Protein AF-A0A0C4EX42-F1 (afdb_monomer_lite)

Radius of gyration: 38.78 Å; chains: 1; bounding box: 89×98×121 Å

pLDDT: mean 72.27, std 17.08, range [27.12, 96.12]

Sequence (354 aa):
MIPIVPISSSKLSRQQRLAQEEATKLDSTIFEYDQVYDLMKLADSKAKSEKDQKGAERKVRAEDKLVQRERELEGQEFANKDEFVTPAYLQQQKELREAEEAEKLKAEKAPNKQAMTTFYQNILEEDSKRHEAAVKAVAAAAATTKKASSSISLGLSAALSDAKNSTENPGQSSQPQYDPEPEAVPSEAKLAVEIGKKLGRKVDIDDEGRIVDHRQLLTGGLNLGPPKLVGPQQPKKIGFALPIAERKAQEERERLENEASGKTKEEDDEEEGLTQAEKLKLSRERQSNLLQQQLIELENKKRKLEEESRTENMKKVAKRNDDSKIEMLKQQALKRRQERQAALKESEAQAPSS

Secondary structure (DSSP, 8-state):
--------SS---HHHHHHHHHHHHH-TTTTHHHHHHHHHHHHHHHHHHHHHHHHHHHHHHHHHHHHHHHHHHHHHHHTTS-----HHHHHHHHHHHHHHHHHHHHHHTS-TT-HHHHHHHHHHHHHHHHHHHHHHHHHHHHHHHHHH-TT-----SSSSS-----------PPPPPPPPPS--PPPHHHHHHHHHHHHTS--EE-TTSPEE-HHHHHHS----PPP----PPPPP---S---HHHHHHHHHHHHHHHHHTT--THHHHHTTSS-HHHHHHHHHHHHHHHHHHHHHHHHHHHHHHHHHHHHHHHHHHHTTS-HHHHHHHHHHHHHHHHHHHHHHHHHHHTS---

Structure (mmCIF, N/CA/C/O backbone):
data_AF-A0A0C4EX42-F1
#
_entry.id   AF-A0A0C4EX42-F1
#
loop_
_atom_site.group_PDB
_atom_site.id
_atom_site.type_symbol
_atom_site.label_atom_id
_atom_site.label_alt_id
_atom_site.label_comp_id
_atom_site.label_asym_id
_atom_site.label_entity_id
_atom_site.label_seq_id
_atom_site.pdbx_PDB_ins_code
_atom_site.Cartn_x
_atom_site.Cartn_y
_atom_site.Cartn_z
_atom_site.occupancy
_atom_site.B_iso_or_equiv
_atom_site.auth_seq_id
_atom_site.auth_comp_id
_atom_site.auth_asym_id
_atom_site.auth_atom_id
_atom_site.pdbx_PDB_model_num
ATOM 1 N N . MET A 1 1 ? -10.436 23.256 26.594 1.00 36.72 1 MET A N 1
ATOM 2 C CA . MET A 1 1 ? -11.366 22.117 26.447 1.00 36.72 1 MET A CA 1
ATOM 3 C C . MET A 1 1 ? -12.226 22.398 25.232 1.00 36.72 1 MET A C 1
ATOM 5 O O . MET A 1 1 ? -12.963 23.373 25.259 1.00 36.72 1 MET A O 1
ATOM 9 N N . ILE A 1 2 ? -12.051 21.644 24.148 1.00 35.50 2 ILE A N 1
ATOM 10 C CA . ILE A 1 2 ? -12.887 21.787 22.950 1.00 35.50 2 ILE A CA 1
ATOM 11 C C . ILE A 1 2 ? -14.106 20.884 23.176 1.00 35.50 2 ILE A C 1
ATOM 13 O O . ILE A 1 2 ? -13.905 19.695 23.431 1.00 35.50 2 ILE A O 1
ATOM 17 N N . PRO A 1 3 ? -15.340 21.413 23.158 1.00 41.00 3 PRO A N 1
ATOM 18 C CA . PRO A 1 3 ? -16.525 20.580 23.277 1.00 41.00 3 PRO A CA 1
ATOM 19 C C . PRO A 1 3 ? -16.593 19.649 22.063 1.00 41.00 3 PRO A C 1
ATOM 21 O O . PRO A 1 3 ? -16.548 20.103 20.921 1.00 41.00 3 PRO A O 1
ATOM 24 N N . ILE A 1 4 ? -16.674 18.341 22.313 1.00 42.81 4 ILE A N 1
ATOM 25 C CA . ILE A 1 4 ? -16.989 17.347 21.285 1.00 42.81 4 ILE A CA 1
ATOM 26 C C . ILE A 1 4 ? -18.450 17.590 20.919 1.00 42.81 4 ILE A C 1
ATOM 28 O O . ILE A 1 4 ? -19.364 17.187 21.633 1.00 42.81 4 ILE A O 1
ATOM 32 N N . VAL A 1 5 ? -18.662 18.353 19.852 1.00 39.19 5 VAL A N 1
ATOM 33 C CA . VAL A 1 5 ? -19.988 18.558 19.280 1.00 39.19 5 VAL A CA 1
ATOM 34 C C . VAL A 1 5 ? -20.398 17.226 18.648 1.00 39.19 5 VAL A C 1
ATOM 36 O O . VAL A 1 5 ? -19.656 16.736 17.793 1.00 39.19 5 VAL A O 1
ATOM 39 N N . PRO A 1 6 ? -21.529 16.617 19.048 1.00 46.06 6 PRO A N 1
ATOM 40 C CA . PRO A 1 6 ? -22.032 15.435 18.369 1.00 46.06 6 PRO A CA 1
ATOM 41 C C . PRO A 1 6 ? -22.368 15.832 16.932 1.00 46.06 6 PRO A C 1
ATOM 43 O O . PRO A 1 6 ? -23.260 16.645 16.679 1.00 46.06 6 PRO A O 1
ATOM 46 N N . ILE A 1 7 ? -21.603 15.298 15.984 1.00 55.16 7 ILE A N 1
ATOM 47 C CA . ILE A 1 7 ? -21.906 15.425 14.565 1.00 55.16 7 ILE A CA 1
ATOM 48 C C . ILE A 1 7 ? -23.018 14.415 14.297 1.00 55.16 7 ILE A C 1
ATOM 50 O O . ILE A 1 7 ? -22.753 13.255 14.019 1.00 55.16 7 ILE A O 1
ATOM 54 N N . SER A 1 8 ? -24.267 14.860 14.417 1.00 47.16 8 SER A N 1
ATOM 55 C CA . SER A 1 8 ? -25.413 14.149 13.861 1.00 47.16 8 SER A CA 1
ATOM 56 C C . SER A 1 8 ? -26.188 15.095 12.956 1.00 47.16 8 SER A C 1
ATOM 58 O O . SER A 1 8 ? -26.790 16.089 13.374 1.00 47.16 8 SER A O 1
ATOM 60 N N . SER A 1 9 ? -26.098 14.780 11.670 1.00 58.69 9 SER A N 1
ATOM 61 C CA . SER A 1 9 ? -27.037 15.171 10.637 1.00 58.69 9 SER A CA 1
ATOM 62 C C . SER A 1 9 ? -28.442 14.672 10.990 1.00 58.69 9 SER A C 1
ATOM 64 O O . SER A 1 9 ? -28.628 13.505 11.317 1.00 58.69 9 SER A O 1
ATOM 66 N N . SER A 1 10 ? -29.425 15.555 10.813 1.00 51.06 10 SER A N 1
ATOM 67 C CA . SER A 1 10 ? -30.848 15.437 11.167 1.00 51.06 10 SER A CA 1
ATOM 68 C C . SER A 1 10 ? -31.181 15.862 12.604 1.00 51.06 10 SER A C 1
ATOM 70 O O . SER A 1 10 ? -30.764 15.299 13.611 1.00 51.06 10 SER A O 1
ATOM 72 N N . LYS A 1 11 ? -31.961 16.941 12.703 1.00 66.50 11 LYS A N 1
ATOM 73 C CA . LYS A 1 11 ? -32.525 17.415 13.965 1.00 66.50 11 LYS A CA 1
ATOM 74 C C . LYS A 1 11 ? -33.590 16.400 14.393 1.00 66.50 11 LYS A C 1
ATOM 76 O O . LYS A 1 11 ? -34.714 16.490 13.909 1.00 66.50 11 LYS A O 1
ATOM 81 N N . LEU A 1 12 ? -33.232 15.451 15.261 1.00 74.62 12 LEU A N 1
ATOM 82 C CA . LEU A 1 12 ? -34.180 14.543 15.921 1.00 74.62 12 LEU A CA 1
ATOM 83 C C . LEU A 1 12 ? -35.417 15.323 16.392 1.00 74.62 12 LEU A C 1
ATOM 85 O O . LEU A 1 12 ? -35.296 16.380 17.026 1.00 74.62 12 LEU A O 1
ATOM 89 N N . SER A 1 13 ? -36.603 14.802 16.073 1.00 89.31 13 SER A N 1
ATOM 90 C CA . SER A 1 13 ? -37.875 15.377 16.512 1.00 89.31 13 SER A CA 1
ATOM 91 C C . SER A 1 13 ? -37.927 15.443 18.041 1.00 89.31 13 SER A C 1
ATOM 93 O O . SER A 1 13 ? -37.330 14.620 18.737 1.00 89.31 13 SER A O 1
ATOM 95 N N . ARG A 1 14 ? -38.683 16.400 18.595 1.00 87.56 14 ARG A N 1
ATOM 96 C CA . ARG A 1 14 ? -38.851 16.550 20.052 1.00 87.56 14 ARG A CA 1
ATOM 97 C C . ARG A 1 14 ? -39.325 15.250 20.713 1.00 87.56 14 ARG A C 1
ATOM 99 O O . ARG A 1 14 ? -38.875 14.940 21.808 1.00 87.56 14 ARG A O 1
ATOM 106 N N . GLN A 1 15 ? -40.176 14.483 20.030 1.00 90.50 15 GLN A N 1
ATOM 107 C CA . GLN A 1 15 ? -40.636 13.171 20.499 1.00 90.50 15 GLN A CA 1
ATOM 108 C C . GLN A 1 15 ? -39.510 12.128 20.529 1.00 90.50 15 GLN A C 1
ATOM 110 O O . GLN A 1 15 ? -39.411 11.368 21.482 1.00 90.50 15 GLN A O 1
ATOM 115 N N . GLN A 1 16 ? -38.624 12.125 19.530 1.00 88.75 16 GLN A N 1
ATOM 116 C CA . GLN A 1 16 ? -37.501 11.185 19.467 1.00 88.75 16 GLN A CA 1
ATOM 117 C C . GLN A 1 16 ? -36.460 11.463 20.556 1.00 88.75 16 GLN A C 1
ATOM 119 O O . GLN A 1 16 ? -35.929 10.524 21.135 1.00 88.75 16 GLN A O 1
ATOM 124 N N . ARG A 1 17 ? -36.214 12.738 20.891 1.00 86.38 17 ARG A N 1
ATOM 125 C CA . ARG A 1 17 ? -35.341 13.101 22.022 1.00 86.38 17 ARG A CA 1
ATOM 126 C C . ARG A 1 17 ? -35.896 12.626 23.360 1.00 86.38 17 ARG A C 1
ATOM 128 O O . ARG A 1 17 ? -35.152 12.062 24.147 1.00 86.38 17 ARG A O 1
ATOM 135 N N . LEU A 1 18 ? -37.198 12.808 23.592 1.00 91.12 18 LEU A N 1
ATOM 136 C CA . LEU A 1 18 ? -37.848 12.315 24.811 1.00 91.12 18 LEU A CA 1
ATOM 137 C C . LEU A 1 18 ? -37.757 10.789 24.911 1.00 91.12 18 LEU A C 1
ATOM 139 O O . LEU A 1 18 ? -37.367 10.279 25.953 1.00 91.12 18 LEU A O 1
ATOM 143 N N . ALA A 1 19 ? -38.016 10.072 23.814 1.00 89.62 19 ALA A N 1
ATOM 144 C CA . ALA A 1 19 ? -37.878 8.618 23.774 1.00 89.62 19 ALA A CA 1
ATOM 145 C C . ALA A 1 19 ? -36.429 8.152 24.024 1.00 89.62 19 ALA A C 1
ATOM 147 O O . ALA A 1 19 ? -36.215 7.177 24.736 1.00 89.62 19 ALA A O 1
ATOM 148 N N . GLN A 1 20 ? -35.423 8.859 23.496 1.00 86.44 20 GLN A N 1
ATOM 149 C CA . GLN A 1 20 ? -34.008 8.584 23.788 1.00 86.44 20 GLN A CA 1
ATOM 150 C C . GLN A 1 20 ? -33.654 8.854 25.258 1.00 86.44 20 GLN A C 1
ATOM 152 O O . GLN A 1 20 ? -32.927 8.077 25.874 1.00 86.44 20 GLN A O 1
ATOM 157 N N . GLU A 1 21 ? -34.176 9.927 25.853 1.00 87.94 21 GLU A N 1
ATOM 158 C CA . GLU A 1 21 ? -33.978 10.228 27.276 1.00 87.94 21 GLU A CA 1
ATOM 159 C C . GLU A 1 21 ? -34.669 9.203 28.185 1.00 87.94 21 GLU A C 1
ATOM 161 O O . GLU A 1 21 ? -34.134 8.840 29.227 1.00 87.94 21 GLU A O 1
ATOM 166 N N . GLU A 1 22 ? -35.849 8.714 27.811 1.00 92.25 22 GLU A N 1
ATOM 167 C CA . GLU A 1 22 ? -36.530 7.627 28.519 1.00 92.25 22 GLU A CA 1
ATOM 168 C C . GLU A 1 22 ? -35.751 6.314 28.395 1.00 92.25 22 GLU A C 1
ATOM 170 O O . GLU A 1 22 ? -35.503 5.655 29.402 1.00 92.25 22 GLU A O 1
ATOM 175 N N . ALA A 1 23 ? -35.273 5.985 27.194 1.00 87.44 23 ALA A N 1
ATOM 176 C CA . ALA A 1 23 ? -34.444 4.812 26.941 1.00 87.44 23 ALA A CA 1
ATOM 177 C C . ALA A 1 23 ? -33.120 4.841 27.725 1.00 87.44 23 ALA A C 1
ATOM 179 O O . ALA A 1 23 ? -32.767 3.847 28.349 1.00 87.44 23 ALA A O 1
ATOM 180 N N . THR A 1 24 ? -32.427 5.985 27.772 1.00 85.62 24 THR A N 1
ATOM 181 C CA . THR A 1 24 ? -31.185 6.137 28.560 1.00 85.62 24 THR A CA 1
ATOM 182 C C . THR A 1 24 ? -31.411 6.086 30.069 1.00 85.62 24 THR A C 1
ATOM 184 O O . THR A 1 24 ? -30.523 5.658 30.803 1.00 85.62 24 THR A O 1
ATOM 187 N N . LYS A 1 25 ? -32.586 6.514 30.556 1.00 89.44 25 LYS A N 1
ATOM 188 C CA . LYS A 1 25 ? -32.974 6.364 31.970 1.00 89.44 25 LYS A CA 1
ATOM 189 C C . LYS A 1 25 ? -33.259 4.911 32.337 1.00 89.44 25 LYS A C 1
ATOM 191 O O . LYS A 1 25 ? -32.992 4.528 33.471 1.00 89.44 25 LYS A O 1
ATOM 196 N N . LEU A 1 26 ? -33.834 4.141 31.412 1.00 92.00 26 LEU A N 1
ATOM 197 C CA . LEU A 1 26 ? -34.085 2.712 31.602 1.00 92.00 26 LEU A CA 1
ATOM 198 C C . LEU A 1 26 ? -32.781 1.910 31.554 1.00 92.00 26 LEU A C 1
ATOM 200 O O . LEU A 1 26 ? -32.567 1.057 32.410 1.00 92.00 26 LEU A O 1
ATOM 204 N N . ASP A 1 27 ? -31.909 2.208 30.590 1.00 89.75 27 ASP A N 1
ATOM 205 C CA . ASP A 1 27 ? -30.605 1.569 30.437 1.00 89.75 27 ASP A CA 1
ATOM 206 C C . ASP A 1 27 ? -29.575 2.551 29.858 1.00 89.75 27 ASP A C 1
ATOM 208 O O . ASP A 1 27 ? -29.686 3.023 28.724 1.00 89.75 27 ASP A O 1
ATOM 212 N N . SER A 1 28 ? -28.525 2.836 30.632 1.00 88.00 28 SER A N 1
ATOM 213 C CA . SER A 1 28 ? -27.437 3.719 30.208 1.00 88.00 28 SER A CA 1
ATOM 214 C C . SER A 1 28 ? -26.600 3.140 29.063 1.00 88.00 28 SER A C 1
ATOM 216 O O . SER A 1 28 ? -25.961 3.906 28.343 1.00 88.00 28 SER A O 1
ATOM 218 N N . THR A 1 29 ? -26.602 1.814 28.888 1.00 88.56 29 THR A N 1
ATOM 219 C CA . THR A 1 29 ? -25.790 1.107 27.885 1.00 88.56 29 THR A CA 1
ATOM 220 C C . THR A 1 29 ? -26.472 0.991 26.520 1.00 88.56 29 THR A C 1
ATOM 222 O O . THR A 1 29 ? -25.829 0.640 25.530 1.00 88.56 29 THR A O 1
ATOM 225 N N . ILE A 1 30 ? -27.754 1.366 26.425 1.00 88.50 30 ILE A N 1
ATOM 226 C CA . ILE A 1 30 ? -28.605 1.110 25.253 1.00 88.50 30 ILE A CA 1
ATOM 227 C C . ILE A 1 30 ? -28.090 1.747 23.947 1.00 88.50 30 ILE A C 1
ATOM 229 O O . ILE A 1 30 ? -28.394 1.264 22.859 1.00 88.50 30 ILE A O 1
ATOM 233 N N . PHE A 1 31 ? -27.269 2.798 24.044 1.00 88.06 31 PHE A N 1
ATOM 234 C CA . PHE A 1 31 ? -26.649 3.477 22.898 1.00 88.06 31 PHE A CA 1
ATOM 235 C C . PHE A 1 31 ? -25.117 3.346 22.855 1.00 88.06 31 PHE A C 1
ATOM 237 O O . PHE A 1 31 ? -24.478 3.996 22.030 1.00 88.06 31 PHE A O 1
ATOM 244 N N . GLU A 1 32 ? -24.493 2.534 23.715 1.00 86.56 32 GLU A N 1
ATOM 245 C CA . GLU A 1 32 ? -23.026 2.387 23.732 1.00 86.56 32 GLU A CA 1
ATOM 246 C C . GLU A 1 32 ? -22.489 1.765 22.437 1.00 86.56 32 GLU A C 1
ATOM 248 O O . GLU A 1 32 ? -21.441 2.178 21.942 1.00 86.56 32 GLU A O 1
ATOM 253 N N . TYR A 1 33 ? -23.222 0.817 21.843 1.00 88.19 33 TYR A N 1
ATOM 254 C CA . TYR A 1 33 ? -22.836 0.197 20.572 1.00 88.19 33 TYR A CA 1
ATOM 255 C C . TYR A 1 33 ? -22.837 1.201 19.412 1.00 88.19 33 TYR A C 1
ATOM 257 O O . TYR A 1 33 ? -21.881 1.256 18.639 1.00 88.19 33 TYR A O 1
ATOM 265 N N . ASP A 1 34 ? -23.887 2.021 19.329 1.00 88.69 34 ASP A N 1
ATOM 266 C CA . ASP A 1 34 ? -24.043 3.047 18.293 1.00 88.69 34 ASP A CA 1
ATOM 267 C C . ASP A 1 34 ? -22.945 4.112 18.418 1.00 88.69 34 ASP A C 1
ATOM 269 O O . ASP A 1 34 ? -22.272 4.446 17.449 1.00 88.69 34 ASP A O 1
ATOM 273 N N . GLN A 1 35 ? -22.631 4.530 19.649 1.00 86.00 35 GLN A N 1
ATOM 274 C CA . GLN A 1 35 ? -21.523 5.450 19.917 1.00 86.00 35 GLN A CA 1
ATOM 275 C C . GLN A 1 35 ? -20.163 4.880 19.490 1.00 86.00 35 GLN A C 1
ATOM 277 O O . GLN A 1 35 ? -19.355 5.595 18.897 1.00 86.00 35 GLN A O 1
ATOM 282 N N . VAL A 1 36 ? -19.878 3.603 19.773 1.00 86.50 36 VAL A N 1
ATOM 283 C CA . VAL A 1 36 ? -18.633 2.948 19.332 1.00 86.50 36 VAL A CA 1
ATOM 284 C C . VAL A 1 36 ? -18.565 2.880 17.806 1.00 86.50 36 VAL A C 1
ATOM 286 O O . VAL A 1 36 ? -17.510 3.154 17.224 1.00 86.50 36 VAL A O 1
ATOM 289 N N . TYR A 1 37 ? -19.681 2.549 17.159 1.00 87.00 37 TYR A N 1
ATOM 290 C CA . TYR A 1 37 ? -19.779 2.480 15.707 1.00 87.00 37 TYR A CA 1
ATOM 291 C C . TYR A 1 37 ? -19.568 3.852 15.054 1.00 87.00 37 TYR A C 1
ATOM 293 O O . TYR A 1 37 ? -18.733 3.983 14.155 1.00 87.00 37 TYR A O 1
ATOM 301 N N . ASP A 1 38 ? -20.234 4.889 15.556 1.00 88.06 38 ASP A N 1
ATOM 302 C CA . ASP A 1 38 ? -20.085 6.268 15.093 1.00 88.06 38 ASP A CA 1
ATOM 303 C C . ASP A 1 38 ? -18.647 6.760 15.249 1.00 88.06 38 ASP A C 1
ATOM 305 O O . ASP A 1 38 ? -18.069 7.332 14.323 1.00 88.06 38 ASP A O 1
ATOM 309 N N . LEU A 1 39 ? -18.012 6.490 16.392 1.00 87.50 39 LEU A N 1
ATOM 310 C CA . LEU A 1 39 ? -16.613 6.848 16.625 1.00 87.50 39 LEU A CA 1
ATOM 311 C C . LEU A 1 39 ? -15.661 6.128 15.664 1.00 87.50 39 LEU A C 1
ATOM 313 O O . LEU A 1 39 ? -14.728 6.752 15.149 1.00 87.50 39 LEU A O 1
ATO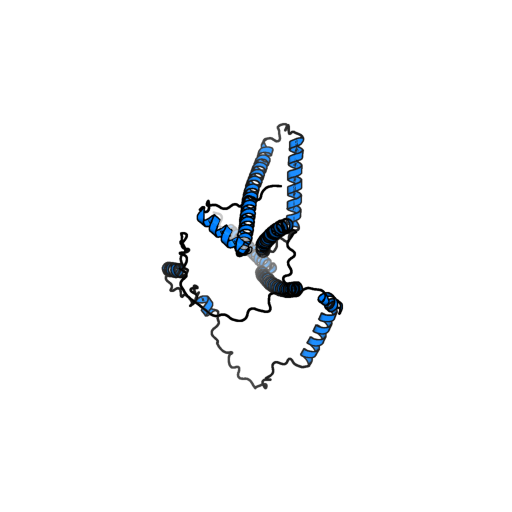M 317 N N . MET A 1 40 ? -15.906 4.846 15.385 1.00 84.38 40 MET A N 1
ATOM 318 C CA . MET A 1 40 ? -15.151 4.083 14.391 1.00 84.38 40 MET A CA 1
ATOM 319 C C . MET A 1 40 ? -15.317 4.690 12.990 1.00 84.38 40 MET A C 1
ATOM 321 O O . MET A 1 40 ? -14.327 4.912 12.295 1.00 84.38 40 MET A O 1
ATOM 325 N N . LYS A 1 41 ? -16.540 5.061 12.593 1.00 88.75 41 LYS A N 1
ATOM 326 C CA . LYS A 1 41 ? -16.804 5.700 11.292 1.00 88.75 41 LYS A CA 1
ATOM 327 C C . LYS A 1 41 ? -16.243 7.113 11.178 1.00 88.75 41 LYS A C 1
ATOM 329 O O . LYS A 1 41 ? -15.773 7.520 10.110 1.00 88.75 41 LYS A O 1
ATOM 334 N N . LEU A 1 42 ? -16.201 7.855 12.277 1.00 86.50 42 LEU A N 1
ATOM 335 C CA . LEU A 1 42 ? -15.506 9.136 12.341 1.00 86.50 42 LEU A CA 1
ATOM 336 C C . LEU A 1 42 ? -13.987 8.963 12.196 1.00 86.50 42 LEU A C 1
ATOM 338 O O . LEU A 1 42 ? -13.342 9.789 11.552 1.00 86.50 42 LEU A O 1
ATOM 342 N N . ALA A 1 43 ? -13.400 7.901 12.751 1.00 86.31 43 ALA A N 1
ATOM 343 C CA . ALA A 1 43 ? -11.987 7.587 12.544 1.00 86.31 43 ALA A CA 1
ATOM 344 C C . ALA A 1 43 ? -11.698 7.182 11.085 1.00 86.31 43 ALA A C 1
ATOM 346 O O . ALA A 1 43 ? -10.752 7.700 10.489 1.00 86.31 43 ALA A O 1
ATOM 347 N N . ASP A 1 44 ? -12.550 6.349 10.480 1.00 84.31 44 ASP A N 1
ATOM 348 C CA . ASP A 1 44 ? -12.432 5.935 9.074 1.00 84.31 44 ASP A CA 1
ATOM 349 C C . ASP A 1 44 ? -12.514 7.131 8.111 1.00 84.31 44 ASP A C 1
ATOM 351 O O . ASP A 1 44 ? -11.701 7.269 7.192 1.00 84.31 44 ASP A O 1
ATOM 355 N N . SER A 1 45 ? -13.480 8.030 8.324 1.00 85.31 45 SER A N 1
ATOM 356 C CA . SER A 1 45 ? -13.649 9.237 7.501 1.00 85.31 45 SER A CA 1
ATOM 357 C C . SER A 1 45 ? -12.481 10.214 7.651 1.00 85.31 45 SER A C 1
ATOM 359 O O . SER A 1 45 ? -12.015 10.759 6.648 1.00 85.31 45 SER A O 1
ATOM 361 N N . LYS A 1 46 ? -11.938 10.375 8.865 1.00 86.75 46 LYS A N 1
ATOM 362 C CA . LYS A 1 46 ? -10.706 11.143 9.098 1.00 86.75 46 LYS A CA 1
ATOM 363 C C . LYS A 1 46 ? -9.521 10.533 8.357 1.00 86.75 46 LYS A C 1
ATOM 365 O O . LYS A 1 46 ? -8.869 11.242 7.592 1.00 86.75 46 LYS A O 1
ATOM 370 N N . ALA A 1 47 ? -9.302 9.224 8.481 1.00 84.12 47 ALA A N 1
ATOM 371 C CA . ALA A 1 47 ? -8.225 8.526 7.778 1.00 84.12 47 ALA A CA 1
ATOM 372 C C . ALA A 1 47 ? -8.352 8.647 6.248 1.00 84.12 47 ALA A C 1
ATOM 374 O O . ALA A 1 47 ? -7.348 8.770 5.541 1.00 84.12 47 ALA A O 1
ATOM 375 N N . LYS A 1 48 ? -9.583 8.650 5.723 1.00 84.62 48 LYS A N 1
ATOM 376 C CA . LYS A 1 48 ? -9.853 8.902 4.303 1.00 84.62 48 LYS A CA 1
ATOM 377 C C . LYS A 1 48 ? -9.501 10.339 3.907 1.00 84.62 48 LYS A C 1
ATOM 379 O O . LYS A 1 48 ? -8.752 10.524 2.954 1.00 84.62 48 LYS A O 1
ATOM 384 N N . SER A 1 49 ? -9.943 11.331 4.680 1.00 81.50 49 SER A N 1
ATOM 385 C CA . SER A 1 49 ? -9.635 12.742 4.412 1.00 81.50 49 SER A CA 1
ATOM 386 C C . SER A 1 49 ? -8.132 13.044 4.457 1.00 81.50 49 SER A C 1
ATOM 388 O O . SER A 1 49 ? -7.627 13.773 3.608 1.00 81.50 49 SER A O 1
ATOM 390 N N . GLU A 1 50 ? -7.385 12.420 5.373 1.00 83.56 50 GLU A N 1
ATOM 391 C CA . GLU A 1 50 ? -5.925 12.541 5.435 1.00 83.56 50 GLU A CA 1
ATOM 392 C C . GLU A 1 50 ? -5.241 11.902 4.220 1.00 83.56 50 GLU A C 1
ATOM 394 O O . GLU A 1 50 ? -4.234 12.416 3.728 1.00 83.56 50 GLU A O 1
ATOM 399 N N . LYS A 1 51 ? -5.769 10.779 3.713 1.00 81.69 51 LYS A N 1
ATOM 400 C CA . LYS A 1 51 ? -5.259 10.140 2.491 1.00 81.69 51 LYS A CA 1
ATOM 401 C C . LYS A 1 51 ? -5.479 11.037 1.274 1.00 81.69 51 LYS A C 1
ATOM 403 O O . LYS A 1 51 ? -4.564 11.176 0.461 1.00 81.69 51 LYS A O 1
ATOM 408 N N . ASP A 1 52 ? -6.640 11.675 1.184 1.00 82.06 52 ASP A N 1
ATOM 409 C CA . ASP A 1 52 ? -6.969 12.606 0.104 1.00 82.06 52 ASP A CA 1
ATOM 410 C C . ASP A 1 52 ? -6.093 13.871 0.165 1.00 82.06 52 ASP A C 1
ATOM 412 O O . ASP A 1 52 ? -5.551 14.294 -0.858 1.00 82.06 52 ASP A O 1
ATOM 416 N N . GLN A 1 53 ? -5.851 14.414 1.366 1.00 80.38 53 GLN A N 1
ATOM 417 C CA . GLN A 1 53 ? -4.926 15.535 1.587 1.00 80.38 53 GLN A CA 1
ATOM 418 C C . GLN A 1 53 ? -3.486 15.183 1.193 1.00 80.38 53 GLN A C 1
ATOM 420 O O . GLN A 1 53 ? -2.877 15.893 0.394 1.00 80.38 53 GLN A O 1
ATOM 425 N N . LYS A 1 54 ? -2.961 14.038 1.652 1.00 78.56 54 LYS A N 1
ATOM 426 C CA . LYS A 1 54 ? -1.634 13.541 1.238 1.00 78.56 54 LYS A CA 1
ATOM 427 C C . LYS A 1 54 ? -1.556 13.306 -0.272 1.00 78.56 54 LYS A C 1
ATOM 429 O O . LYS A 1 54 ? -0.506 13.502 -0.881 1.00 78.56 54 LYS A O 1
ATOM 434 N N . GLY A 1 55 ? -2.653 12.875 -0.893 1.00 82.12 55 GLY A N 1
ATOM 435 C CA . GLY A 1 55 ? -2.768 12.739 -2.343 1.00 82.12 55 GLY A CA 1
ATOM 436 C C . GLY A 1 55 ? -2.651 14.079 -3.072 1.00 82.12 55 GLY A C 1
ATOM 437 O O . GLY A 1 55 ? -1.953 14.158 -4.082 1.00 82.12 55 GLY A O 1
ATOM 438 N N . ALA A 1 56 ? -3.282 15.132 -2.551 1.00 82.06 56 ALA A N 1
ATOM 439 C CA . ALA A 1 56 ? -3.165 16.488 -3.081 1.00 82.06 56 ALA A CA 1
ATOM 440 C C . ALA A 1 56 ? -1.742 17.051 -2.913 1.00 82.06 56 ALA A C 1
ATOM 442 O O . ALA A 1 56 ? -1.168 17.545 -3.880 1.00 82.06 56 ALA A O 1
ATOM 443 N N . GLU A 1 57 ? -1.125 16.884 -1.741 1.00 76.94 57 GLU A N 1
ATOM 444 C CA . GLU A 1 57 ? 0.263 17.305 -1.488 1.00 76.94 57 GLU A CA 1
ATOM 445 C C . GLU A 1 57 ? 1.271 16.617 -2.421 1.00 76.94 57 GLU A C 1
ATOM 447 O O . GLU A 1 57 ? 2.217 17.242 -2.901 1.00 76.94 57 GLU A O 1
ATOM 452 N N . ARG A 1 58 ? 1.068 15.327 -2.726 1.00 77.69 58 ARG A N 1
ATOM 453 C CA . ARG A 1 58 ? 1.902 14.593 -3.693 1.00 77.69 58 ARG A CA 1
ATOM 454 C C . ARG A 1 58 ? 1.813 15.173 -5.102 1.00 77.69 58 ARG A C 1
ATOM 456 O O . ARG A 1 58 ? 2.825 15.179 -5.796 1.00 77.69 58 ARG A O 1
ATOM 463 N N . LYS A 1 59 ? 0.633 15.640 -5.521 1.00 78.50 59 LYS A N 1
ATOM 464 C CA . LYS A 1 59 ? 0.443 16.270 -6.838 1.00 78.50 59 LYS A CA 1
ATOM 465 C C . LYS A 1 59 ? 1.208 17.586 -6.925 1.00 78.50 59 LYS A C 1
ATOM 467 O O . LYS A 1 59 ? 2.002 17.739 -7.843 1.00 78.50 59 LYS A O 1
ATOM 472 N N . VAL A 1 60 ? 1.073 18.448 -5.917 1.00 80.81 60 VAL A N 1
ATOM 473 C CA . VAL A 1 60 ? 1.810 19.722 -5.847 1.00 80.81 60 VAL A CA 1
ATOM 474 C C . VAL A 1 60 ? 3.322 19.481 -5.866 1.00 80.81 60 VAL A C 1
ATOM 476 O O . VAL A 1 60 ? 4.036 20.069 -6.668 1.00 80.81 60 VAL A O 1
ATOM 479 N N . ARG A 1 61 ? 3.819 18.518 -5.079 1.00 76.88 61 ARG A N 1
ATOM 480 C CA . ARG A 1 61 ? 5.248 18.163 -5.087 1.00 76.88 61 ARG A CA 1
ATOM 481 C C . ARG A 1 61 ? 5.720 17.628 -6.449 1.00 76.88 61 ARG A C 1
ATOM 483 O O . ARG A 1 61 ? 6.876 17.829 -6.809 1.00 76.88 61 ARG A O 1
ATOM 490 N N . ALA A 1 62 ? 4.874 16.916 -7.193 1.00 77.06 62 ALA A N 1
ATOM 491 C CA . ALA A 1 62 ? 5.216 16.431 -8.531 1.00 77.06 62 ALA A CA 1
ATOM 492 C C . ALA A 1 62 ? 5.262 17.571 -9.562 1.00 77.06 62 ALA A C 1
ATOM 494 O O . ALA A 1 62 ? 6.162 17.592 -10.400 1.00 77.06 62 ALA A O 1
ATOM 495 N N . GLU A 1 63 ? 4.332 18.521 -9.467 1.00 76.69 63 GLU A N 1
ATOM 496 C CA . GLU A 1 63 ? 4.316 19.746 -10.272 1.00 76.69 63 GLU A CA 1
ATOM 497 C C . GLU A 1 63 ? 5.568 20.594 -10.000 1.00 76.69 63 GLU A C 1
ATOM 499 O O . GLU A 1 63 ? 6.270 20.960 -10.941 1.00 76.69 63 GLU A O 1
ATOM 504 N N . ASP A 1 64 ? 5.942 20.785 -8.733 1.00 78.44 64 ASP A N 1
ATOM 505 C CA . ASP A 1 64 ? 7.169 21.499 -8.356 1.00 78.44 64 ASP A CA 1
ATOM 506 C C . ASP A 1 64 ? 8.431 20.839 -8.939 1.00 78.44 64 ASP A C 1
ATOM 508 O O . ASP A 1 64 ? 9.326 21.527 -9.436 1.00 78.44 64 ASP A O 1
ATOM 512 N N . LYS A 1 65 ? 8.504 19.499 -8.937 1.00 82.94 65 LYS A N 1
ATOM 513 C CA . LYS A 1 65 ? 9.621 18.749 -9.543 1.00 82.94 65 LYS A CA 1
ATOM 514 C C . LYS A 1 65 ? 9.678 18.893 -11.067 1.00 82.94 65 LYS A C 1
ATOM 516 O O . LYS A 1 65 ? 10.768 18.853 -11.639 1.00 82.94 65 LYS A O 1
ATOM 521 N N . LEU A 1 66 ? 8.533 19.032 -11.736 1.00 75.12 66 LEU A N 1
ATOM 522 C CA . LEU A 1 66 ? 8.485 19.281 -13.179 1.00 75.12 66 LEU A CA 1
ATOM 523 C C . LEU A 1 66 ? 8.976 20.690 -13.503 1.00 75.12 66 LEU A C 1
ATOM 525 O O . LEU A 1 66 ? 9.862 20.836 -14.339 1.00 75.12 66 LEU A O 1
ATOM 529 N N . VAL A 1 67 ? 8.500 21.691 -12.763 1.00 81.50 67 VAL A N 1
ATOM 530 C CA . VAL A 1 67 ? 8.931 23.087 -12.918 1.00 81.50 67 VAL A CA 1
ATOM 531 C C . VAL A 1 67 ? 10.431 23.242 -12.646 1.00 81.50 67 VAL A C 1
ATOM 533 O O . VAL A 1 67 ? 11.112 23.998 -13.332 1.00 81.50 67 VAL A O 1
ATOM 536 N N . GLN A 1 68 ? 10.985 22.513 -11.675 1.00 77.88 68 GLN A N 1
ATOM 537 C CA . GLN A 1 68 ? 12.433 22.498 -11.436 1.00 77.88 68 GLN A CA 1
ATOM 538 C C . GLN A 1 68 ? 13.210 21.916 -12.621 1.00 77.88 68 GLN A C 1
ATOM 540 O O . GLN A 1 68 ? 14.191 22.519 -13.046 1.00 77.88 68 GLN A O 1
ATOM 545 N N . ARG A 1 69 ? 12.748 20.801 -13.202 1.00 80.50 69 ARG A N 1
ATOM 546 C CA . ARG A 1 69 ? 13.368 20.213 -14.400 1.00 80.50 69 ARG A CA 1
ATOM 547 C C . ARG A 1 69 ? 13.293 21.162 -15.603 1.00 80.50 69 ARG A C 1
ATOM 549 O O . ARG A 1 69 ? 14.255 21.248 -16.356 1.00 80.50 69 ARG A O 1
ATOM 556 N N . GLU A 1 70 ? 12.177 21.865 -15.782 1.00 80.75 70 GLU A N 1
ATOM 557 C CA . GLU A 1 70 ? 12.019 22.879 -16.835 1.00 80.75 70 GLU A CA 1
ATOM 558 C C . GLU A 1 70 ? 12.987 24.051 -16.628 1.00 80.75 70 GLU A C 1
ATOM 560 O O . GLU A 1 70 ? 13.713 24.413 -17.550 1.00 80.75 70 GLU A O 1
ATOM 565 N N . ARG A 1 71 ? 13.113 24.559 -15.396 1.00 82.62 71 ARG A N 1
ATOM 566 C CA . ARG A 1 71 ? 14.077 25.621 -15.060 1.00 82.62 71 ARG A CA 1
ATOM 567 C C . ARG A 1 71 ? 15.534 25.199 -15.232 1.00 82.62 71 ARG A C 1
ATOM 569 O O . ARG A 1 71 ? 16.357 26.022 -15.608 1.00 82.62 71 ARG A O 1
ATOM 576 N N . GLU A 1 72 ? 15.881 23.945 -14.960 1.00 76.75 72 GLU A N 1
ATOM 577 C CA . GLU A 1 72 ? 17.238 23.423 -15.189 1.00 76.75 72 GLU A CA 1
ATOM 578 C C . GLU A 1 72 ? 17.578 23.322 -16.684 1.00 76.75 72 GLU A C 1
ATOM 580 O O . GLU A 1 72 ? 18.734 23.512 -17.067 1.00 76.75 72 GLU A O 1
ATOM 585 N N . LEU A 1 73 ? 16.579 23.049 -17.529 1.00 76.12 73 LEU A N 1
ATOM 586 C CA . LEU A 1 73 ? 16.728 23.070 -18.985 1.00 76.12 73 LEU A CA 1
ATOM 587 C C . LEU A 1 73 ? 16.874 24.509 -19.502 1.00 76.12 73 LEU A C 1
ATOM 589 O O . LEU A 1 73 ? 17.779 24.774 -20.290 1.00 76.12 73 LEU A O 1
ATOM 593 N N . GLU A 1 74 ? 16.064 25.444 -18.998 1.00 72.00 74 GLU A N 1
ATOM 594 C CA . GLU A 1 74 ? 16.167 26.877 -19.314 1.00 72.00 74 GLU A CA 1
ATOM 595 C C . GLU A 1 74 ? 17.472 27.500 -18.787 1.00 72.00 74 GLU A C 1
ATOM 597 O O . GLU A 1 74 ? 18.070 28.350 -19.442 1.00 72.00 74 GLU A O 1
ATOM 602 N N . GLY A 1 75 ? 17.988 27.045 -17.642 1.00 66.75 75 GLY A N 1
ATOM 603 C CA . GLY A 1 75 ? 19.253 27.516 -17.069 1.00 66.75 75 GLY A CA 1
ATOM 604 C C . GLY A 1 75 ? 20.462 27.317 -17.992 1.00 66.75 75 GLY A C 1
ATOM 605 O O . GLY A 1 75 ? 21.410 28.101 -17.946 1.00 66.75 75 GLY A O 1
ATOM 606 N N . GLN A 1 76 ? 20.420 26.336 -18.903 1.00 65.12 76 GLN A N 1
ATOM 607 C CA . GLN A 1 76 ? 21.455 26.172 -19.935 1.00 65.12 76 GLN A CA 1
ATOM 608 C C . GLN A 1 76 ? 21.411 27.284 -20.995 1.00 65.12 76 GLN A C 1
ATOM 610 O O . GLN A 1 76 ? 22.442 27.621 -21.575 1.00 65.12 76 GLN A O 1
ATOM 615 N N . GLU A 1 77 ? 20.246 27.892 -21.218 1.00 69.38 77 GLU A N 1
ATOM 616 C CA . GLU A 1 77 ? 20.050 28.995 -22.164 1.00 69.38 77 GLU A CA 1
ATOM 617 C C . GLU A 1 77 ? 20.434 30.360 -21.563 1.00 69.38 77 GLU A C 1
ATOM 619 O O . GLU A 1 77 ? 20.764 31.298 -22.294 1.00 69.38 77 GLU A O 1
ATOM 624 N N . PHE A 1 78 ? 20.450 30.473 -20.229 1.00 62.44 78 PHE A N 1
ATOM 625 C CA . PHE A 1 78 ? 20.738 31.716 -19.503 1.00 62.44 78 PHE A CA 1
ATOM 626 C C . PHE A 1 78 ? 22.065 31.719 -18.729 1.00 62.44 78 PHE A C 1
ATOM 628 O O . PHE A 1 78 ? 22.376 32.720 -18.088 1.00 62.44 78 PHE A O 1
ATOM 635 N N . ALA A 1 79 ? 22.903 30.688 -18.889 1.00 72.06 79 ALA A N 1
ATOM 636 C CA . ALA A 1 79 ? 24.208 30.532 -18.228 1.00 72.06 79 ALA A CA 1
ATOM 637 C C . ALA A 1 79 ? 25.192 31.714 -18.400 1.00 72.06 79 ALA A C 1
ATOM 639 O O . ALA A 1 79 ? 26.157 31.834 -17.651 1.00 72.06 79 ALA A O 1
ATOM 640 N N . ASN A 1 80 ? 24.957 32.591 -19.381 1.00 75.12 80 ASN A N 1
ATOM 641 C CA . ASN A 1 80 ? 25.776 33.777 -19.650 1.00 75.12 80 ASN A CA 1
ATOM 642 C C . ASN A 1 80 ? 25.247 35.068 -18.992 1.00 75.12 80 ASN A C 1
ATOM 644 O O . ASN A 1 80 ? 25.769 36.144 -19.283 1.00 75.12 80 ASN A O 1
ATOM 648 N N . LYS A 1 81 ? 24.186 35.006 -18.175 1.00 78.06 81 LYS A N 1
ATOM 649 C CA . LYS A 1 81 ? 23.617 36.168 -17.474 1.00 78.06 81 LYS A CA 1
ATOM 650 C C . LYS A 1 81 ? 23.819 36.020 -15.969 1.00 78.06 81 LYS A C 1
ATOM 652 O O . LYS A 1 81 ? 23.616 34.944 -15.424 1.00 78.06 81 LYS A O 1
ATOM 657 N N . ASP A 1 82 ? 24.191 37.110 -15.305 1.00 62.50 82 ASP A N 1
ATOM 658 C CA . ASP A 1 82 ? 24.413 37.120 -13.857 1.00 62.50 82 ASP A CA 1
ATOM 659 C C . ASP A 1 82 ? 23.100 36.844 -13.093 1.00 62.50 82 ASP A C 1
ATOM 661 O O . ASP A 1 82 ? 22.136 37.612 -13.179 1.00 62.50 82 ASP A O 1
ATOM 665 N N . GLU A 1 83 ? 23.051 35.738 -12.344 1.00 73.56 83 GLU A N 1
ATOM 666 C CA . GLU A 1 83 ? 21.897 35.326 -11.538 1.00 73.56 83 GLU A CA 1
ATOM 667 C C . GLU A 1 83 ? 21.930 35.974 -10.143 1.00 73.56 83 GLU A C 1
ATOM 669 O O . GLU A 1 83 ? 22.669 35.561 -9.247 1.00 73.56 83 GLU A O 1
ATOM 674 N N . PHE A 1 84 ? 21.084 36.980 -9.911 1.00 68.94 84 PHE A N 1
ATOM 675 C CA . PHE A 1 84 ? 20.906 37.584 -8.585 1.00 68.94 84 PHE A CA 1
ATOM 676 C C . PHE A 1 84 ? 19.890 36.787 -7.753 1.00 68.94 84 PHE A C 1
ATOM 678 O O . PHE A 1 84 ? 18.731 37.178 -7.611 1.00 68.94 84 PHE A O 1
ATOM 685 N N . VAL A 1 85 ? 20.316 35.651 -7.199 1.00 76.06 85 VAL A N 1
ATOM 686 C CA . VAL A 1 85 ? 19.489 34.817 -6.311 1.00 76.06 85 VAL A CA 1
ATOM 687 C C . VAL A 1 85 ? 19.692 35.218 -4.848 1.00 76.06 85 VAL A C 1
ATOM 689 O O . VAL A 1 85 ? 20.816 35.363 -4.368 1.00 76.06 85 VAL A O 1
ATOM 692 N N . THR A 1 86 ? 18.596 35.391 -4.107 1.00 83.88 86 THR A N 1
ATOM 693 C CA . THR A 1 86 ? 18.640 35.773 -2.689 1.00 83.88 86 THR A CA 1
ATOM 694 C C . THR A 1 86 ? 19.148 34.619 -1.804 1.00 83.88 86 THR A C 1
ATOM 696 O O . THR A 1 86 ? 18.855 33.449 -2.068 1.00 83.88 86 THR A O 1
ATOM 699 N N . PRO A 1 87 ? 19.872 34.902 -0.702 1.00 82.50 87 PRO A N 1
ATOM 700 C CA . PRO A 1 87 ? 20.432 33.866 0.176 1.00 82.50 87 PRO A CA 1
ATOM 701 C C . PRO A 1 87 ? 19.366 32.958 0.813 1.00 82.50 87 PRO A C 1
ATOM 703 O O . PRO A 1 87 ? 19.638 31.789 1.074 1.00 82.50 87 PRO A O 1
ATOM 706 N N . ALA A 1 88 ? 18.145 33.462 1.014 1.00 79.94 88 ALA A N 1
ATOM 707 C CA . ALA A 1 88 ? 17.022 32.686 1.541 1.00 79.94 88 ALA A CA 1
ATOM 708 C C . ALA A 1 88 ? 16.542 31.598 0.561 1.00 79.94 88 ALA A C 1
ATOM 710 O O . ALA A 1 88 ? 16.237 30.482 0.974 1.00 79.94 88 ALA A O 1
ATOM 711 N N . TYR A 1 89 ? 16.536 31.886 -0.743 1.00 78.44 89 TYR A N 1
ATOM 712 C CA . TYR A 1 89 ? 16.145 30.914 -1.766 1.00 78.44 89 TYR A CA 1
ATOM 713 C C . TYR A 1 89 ? 17.192 29.803 -1.921 1.00 78.44 89 TYR A C 1
ATOM 715 O O . TYR A 1 89 ? 16.849 28.628 -2.025 1.00 78.44 89 TYR A O 1
ATOM 723 N N . LEU A 1 90 ? 18.479 30.157 -1.838 1.00 84.75 90 LEU A N 1
ATOM 724 C CA . LEU A 1 90 ? 19.582 29.189 -1.811 1.00 84.75 90 LEU A CA 1
ATOM 725 C C . LEU A 1 90 ? 19.490 28.235 -0.609 1.00 84.75 90 LEU A C 1
ATOM 727 O O . LEU A 1 90 ? 19.823 27.059 -0.736 1.00 84.75 90 LEU A O 1
ATOM 731 N N . GLN A 1 91 ? 19.039 28.720 0.552 1.00 84.69 91 GLN A N 1
ATOM 732 C CA . GLN A 1 91 ? 18.802 27.883 1.734 1.00 84.69 91 GLN A CA 1
ATOM 733 C C . GLN A 1 91 ? 17.607 26.943 1.533 1.00 84.69 91 GLN A C 1
ATOM 735 O O . GLN A 1 91 ? 17.745 25.744 1.763 1.00 84.69 91 GLN A O 1
ATOM 740 N N . GLN A 1 92 ? 16.485 27.448 1.014 1.00 82.50 92 GLN A N 1
ATOM 741 C CA . GLN A 1 92 ? 15.301 26.634 0.722 1.00 82.50 92 GLN A CA 1
ATOM 742 C C . GLN A 1 92 ? 15.592 25.543 -0.326 1.00 82.50 92 GLN A C 1
ATOM 744 O O . GLN A 1 92 ? 15.133 24.410 -0.205 1.00 82.50 92 GLN A O 1
ATOM 749 N N . GLN A 1 93 ? 16.405 25.852 -1.338 1.00 76.44 93 GLN A N 1
ATOM 750 C CA . GLN A 1 93 ? 16.810 24.885 -2.359 1.00 76.44 93 GLN A CA 1
ATOM 751 C C . GLN A 1 93 ? 17.742 23.801 -1.798 1.00 76.44 93 GLN A C 1
ATOM 753 O O . GLN A 1 93 ? 17.640 22.639 -2.194 1.00 76.44 93 GLN A O 1
ATOM 758 N N . LYS A 1 94 ? 18.639 24.161 -0.870 1.00 82.56 94 LYS A N 1
ATOM 759 C CA . LYS A 1 94 ? 19.491 23.193 -0.164 1.00 82.56 94 LYS A CA 1
ATOM 760 C C . LYS A 1 94 ? 18.667 22.257 0.712 1.00 82.56 94 LYS A C 1
ATOM 762 O O . LYS A 1 94 ? 18.868 21.054 0.625 1.00 82.56 94 LYS A O 1
ATOM 767 N N . GLU A 1 95 ? 17.699 22.783 1.459 1.00 80.31 95 GLU A N 1
ATOM 768 C CA . GLU A 1 95 ? 16.801 21.977 2.293 1.00 80.31 95 GLU A CA 1
ATOM 769 C C . GLU A 1 95 ? 15.973 20.987 1.455 1.00 80.31 95 GLU A C 1
ATOM 771 O O . GLU A 1 95 ? 15.864 19.812 1.803 1.00 80.31 95 GLU A O 1
ATOM 776 N N . LEU A 1 96 ? 15.458 21.420 0.296 1.00 75.62 96 LEU A N 1
ATOM 777 C CA . LEU A 1 96 ? 14.754 20.531 -0.634 1.00 75.62 96 LEU A CA 1
ATOM 778 C C . LEU A 1 96 ? 15.665 19.437 -1.212 1.00 75.62 96 LEU A C 1
ATOM 780 O O . LEU A 1 96 ? 15.235 18.289 -1.330 1.00 75.62 96 LEU A O 1
ATOM 784 N N . ARG A 1 97 ? 16.918 19.773 -1.546 1.00 80.38 97 ARG A N 1
ATOM 785 C CA . ARG A 1 97 ? 17.899 18.823 -2.089 1.00 80.38 97 ARG A CA 1
ATOM 786 C C . ARG A 1 97 ? 18.355 17.811 -1.031 1.00 80.38 97 ARG A C 1
ATOM 788 O O . ARG A 1 97 ? 18.384 16.619 -1.315 1.00 80.38 97 ARG A O 1
ATOM 795 N N . GLU A 1 98 ? 18.623 18.255 0.196 1.00 82.75 98 GLU A N 1
ATOM 796 C CA . GLU A 1 98 ? 18.958 17.380 1.329 1.00 82.75 98 GLU A CA 1
ATOM 797 C C . GLU A 1 98 ? 17.794 16.442 1.689 1.00 82.75 98 GLU A C 1
ATOM 799 O O . GLU A 1 98 ? 18.006 15.252 1.938 1.00 82.75 98 GLU A O 1
ATOM 804 N N . ALA A 1 99 ? 16.551 16.937 1.658 1.00 76.94 99 ALA A N 1
ATOM 805 C CA . ALA A 1 99 ? 15.365 16.115 1.887 1.00 76.94 99 ALA A CA 1
ATOM 806 C C . ALA A 1 99 ? 15.172 15.047 0.794 1.00 76.94 99 ALA A C 1
ATOM 808 O O . ALA A 1 99 ? 14.844 13.899 1.107 1.00 76.94 99 ALA A O 1
ATOM 809 N N . GLU A 1 100 ? 15.405 15.391 -0.477 1.00 77.12 100 GLU A N 1
ATOM 810 C CA . GLU A 1 100 ? 15.329 14.436 -1.588 1.00 77.12 100 GLU A CA 1
ATOM 811 C C . GLU A 1 100 ? 16.449 13.388 -1.530 1.00 77.12 100 GLU A C 1
ATOM 813 O O . GLU A 1 100 ? 16.195 12.204 -1.756 1.00 77.12 100 GLU A O 1
ATOM 818 N N . GLU A 1 101 ? 17.673 13.780 -1.177 1.00 77.75 101 GLU A N 1
ATOM 819 C CA . GLU A 1 101 ? 18.793 12.851 -1.001 1.00 77.75 101 GLU A CA 1
ATOM 820 C C . GLU A 1 101 ? 18.564 11.894 0.176 1.00 77.75 101 GLU A C 1
ATOM 822 O O . GLU A 1 101 ? 18.820 10.692 0.051 1.00 77.75 101 GLU A O 1
ATOM 827 N N . ALA A 1 102 ? 18.006 12.380 1.288 1.00 77.00 102 ALA A N 1
ATOM 828 C CA . ALA A 1 102 ? 17.629 11.543 2.424 1.00 77.00 102 ALA A CA 1
ATOM 829 C C . ALA A 1 102 ? 16.503 10.550 2.071 1.00 77.00 102 ALA A C 1
ATOM 831 O O . ALA A 1 102 ? 16.556 9.384 2.478 1.00 77.00 102 ALA A O 1
ATOM 832 N N . GLU A 1 103 ? 15.507 10.970 1.282 1.00 75.31 103 GLU A N 1
ATOM 833 C CA . GLU A 1 103 ? 14.443 10.089 0.782 1.00 75.31 103 GLU A CA 1
ATOM 834 C C . GLU A 1 103 ? 14.990 9.056 -0.215 1.00 75.31 103 GLU A C 1
ATOM 836 O O . GLU A 1 103 ? 14.661 7.872 -0.123 1.00 75.31 103 GLU A O 1
ATOM 841 N N . LYS A 1 104 ? 15.896 9.466 -1.109 1.00 80.25 104 LYS A N 1
ATOM 842 C CA . LYS A 1 104 ? 16.550 8.587 -2.086 1.00 80.25 104 LYS A CA 1
ATOM 843 C C . LYS A 1 104 ? 17.443 7.545 -1.415 1.00 80.25 104 LYS A C 1
ATOM 845 O O . LYS A 1 104 ? 17.350 6.371 -1.757 1.00 80.25 104 LYS A O 1
ATOM 850 N N . LEU A 1 105 ? 18.231 7.930 -0.412 1.00 74.94 105 LEU A N 1
ATOM 851 C CA . LEU A 1 105 ? 19.032 7.002 0.396 1.00 74.94 105 LEU A CA 1
ATOM 852 C C . LEU A 1 105 ? 18.157 6.017 1.179 1.00 74.94 105 LEU A C 1
ATOM 854 O O . LEU A 1 105 ? 18.543 4.866 1.382 1.00 74.94 105 LEU A O 1
ATOM 858 N N . LYS A 1 106 ? 16.971 6.444 1.623 1.00 75.31 106 LYS A N 1
ATOM 859 C CA . LYS A 1 106 ? 15.999 5.564 2.282 1.00 75.31 106 LYS A CA 1
ATOM 860 C C . LYS A 1 106 ? 15.344 4.598 1.290 1.00 75.31 106 LYS A C 1
ATOM 862 O O . LYS A 1 106 ? 15.163 3.430 1.624 1.00 75.31 106 LYS A O 1
ATOM 867 N N . ALA A 1 107 ? 15.036 5.063 0.081 1.00 70.56 107 ALA A N 1
ATOM 868 C CA . ALA A 1 107 ? 14.486 4.246 -0.996 1.00 70.56 107 ALA A CA 1
ATOM 869 C C . ALA A 1 107 ? 15.507 3.234 -1.545 1.00 70.56 107 ALA A C 1
ATOM 871 O O . ALA A 1 107 ? 15.148 2.093 -1.815 1.00 70.56 107 ALA A O 1
ATOM 872 N N . GLU A 1 108 ? 16.783 3.609 -1.657 1.00 71.88 108 GLU A N 1
ATOM 873 C CA . GLU A 1 108 ? 17.865 2.730 -2.123 1.00 71.88 108 GLU A CA 1
ATOM 874 C C . GLU A 1 108 ? 18.198 1.621 -1.111 1.00 71.88 108 GLU A C 1
ATOM 876 O O . GLU A 1 108 ? 18.549 0.505 -1.493 1.00 71.88 108 GLU A O 1
ATOM 881 N N . LYS A 1 109 ? 18.012 1.890 0.189 1.00 70.94 109 LYS A N 1
ATOM 882 C CA . LYS A 1 109 ? 18.125 0.883 1.258 1.00 70.94 109 LYS A CA 1
ATOM 883 C C . LYS A 1 109 ? 16.960 -0.114 1.285 1.00 70.94 109 LYS A C 1
ATOM 885 O O . LYS A 1 109 ? 17.080 -1.147 1.942 1.00 70.94 109 LYS A O 1
ATOM 890 N N . ALA A 1 110 ? 15.851 0.156 0.594 1.00 65.88 110 ALA A N 1
ATOM 891 C CA . ALA A 1 110 ? 14.746 -0.788 0.483 1.00 65.88 110 ALA A CA 1
ATOM 892 C C . ALA A 1 110 ? 15.037 -1.813 -0.636 1.00 65.88 110 ALA A C 1
ATOM 894 O O . ALA A 1 110 ? 15.347 -1.423 -1.765 1.00 65.88 110 ALA A O 1
ATOM 895 N N . PRO A 1 111 ? 14.945 -3.132 -0.379 1.00 63.59 111 PRO A N 1
ATOM 896 C CA . PRO A 1 111 ? 15.215 -4.141 -1.398 1.00 63.59 111 PRO A CA 1
ATOM 897 C C . PRO A 1 111 ? 14.184 -4.053 -2.537 1.00 63.59 111 PRO A C 1
ATOM 899 O O . PRO A 1 111 ? 13.058 -4.529 -2.432 1.00 63.59 111 PRO A O 1
ATOM 902 N N . ASN A 1 112 ? 14.598 -3.489 -3.673 1.00 59.88 112 ASN A N 1
ATOM 903 C CA . ASN A 1 112 ? 13.769 -3.220 -4.859 1.00 59.88 112 ASN A CA 1
ATOM 904 C C . ASN A 1 112 ? 13.370 -4.485 -5.665 1.00 59.88 112 ASN A C 1
ATOM 906 O O . ASN A 1 112 ? 13.115 -4.427 -6.864 1.00 59.88 112 ASN A O 1
ATOM 910 N N . LYS A 1 113 ? 13.383 -5.672 -5.043 1.00 59.88 113 LYS A N 1
ATOM 911 C CA . LYS A 1 113 ? 13.232 -6.975 -5.727 1.00 59.88 113 LYS A CA 1
ATOM 912 C C . LYS A 1 113 ? 11.846 -7.608 -5.573 1.00 59.88 113 LYS A C 1
ATOM 914 O O . LYS A 1 113 ? 11.623 -8.692 -6.096 1.00 59.88 113 LYS A O 1
ATOM 919 N N . GLN A 1 114 ? 10.924 -6.944 -4.878 1.00 65.81 114 GLN A N 1
ATOM 920 C CA . GLN A 1 114 ? 9.677 -7.547 -4.407 1.00 65.81 114 GLN A CA 1
ATOM 921 C C . GLN A 1 114 ? 8.487 -6.573 -4.510 1.00 65.81 114 GLN A C 1
ATOM 923 O O . GLN A 1 114 ? 7.723 -6.384 -3.578 1.00 65.81 114 GLN A O 1
ATOM 928 N N . ALA A 1 115 ? 8.319 -5.922 -5.664 1.00 74.69 115 ALA A N 1
ATOM 929 C CA . ALA A 1 115 ? 7.318 -4.861 -5.851 1.00 74.69 115 ALA A CA 1
ATOM 930 C C . ALA A 1 115 ? 5.860 -5.289 -5.569 1.00 74.69 115 ALA A C 1
ATOM 932 O O . ALA A 1 115 ? 5.054 -4.469 -5.140 1.00 74.69 115 ALA A O 1
ATOM 933 N N . MET A 1 116 ? 5.507 -6.559 -5.803 1.00 78.38 116 MET A N 1
ATOM 934 C CA . MET A 1 116 ? 4.150 -7.056 -5.539 1.00 78.38 116 MET A CA 1
ATOM 935 C C . MET A 1 116 ? 3.955 -7.464 -4.077 1.00 78.38 116 MET A C 1
ATOM 937 O O . MET A 1 116 ? 2.932 -7.138 -3.487 1.00 78.38 116 MET A O 1
ATOM 941 N N . THR A 1 117 ? 4.927 -8.139 -3.460 1.00 81.75 117 THR A N 1
ATOM 942 C CA . THR A 1 117 ? 4.819 -8.548 -2.051 1.00 81.75 117 THR A CA 1
ATOM 943 C C . THR A 1 117 ? 4.871 -7.342 -1.117 1.00 81.75 117 THR A C 1
ATOM 945 O O . THR A 1 117 ? 4.101 -7.298 -0.163 1.00 81.75 117 THR A O 1
ATOM 948 N N . THR A 1 118 ? 5.677 -6.322 -1.427 1.00 83.56 118 THR A N 1
ATOM 949 C CA . THR A 1 118 ? 5.687 -5.059 -0.675 1.00 83.56 118 THR A CA 1
ATOM 950 C C . THR A 1 118 ? 4.384 -4.285 -0.843 1.00 83.56 118 THR A C 1
ATOM 952 O O . THR A 1 118 ? 3.913 -3.689 0.116 1.00 83.56 118 THR A O 1
ATOM 955 N N . PHE A 1 119 ? 3.745 -4.325 -2.018 1.00 86.69 119 PHE A N 1
ATOM 956 C CA . PHE A 1 119 ? 2.423 -3.725 -2.214 1.00 86.69 119 PHE A CA 1
ATOM 957 C C . PHE A 1 119 ? 1.359 -4.380 -1.323 1.00 86.69 119 PHE A C 1
ATOM 959 O O . PHE A 1 119 ? 0.630 -3.670 -0.632 1.00 86.69 119 PHE A O 1
ATOM 966 N N . TYR A 1 120 ? 1.308 -5.716 -1.270 1.00 87.12 120 TYR A N 1
ATOM 967 C CA . TYR A 1 120 ? 0.381 -6.422 -0.379 1.00 87.12 120 TYR A CA 1
ATOM 968 C C . TYR A 1 120 ? 0.710 -6.201 1.102 1.00 87.12 120 TYR A C 1
ATOM 970 O O . TYR A 1 120 ? -0.207 -5.989 1.890 1.00 87.12 120 TYR A O 1
ATOM 978 N N . GLN A 1 121 ? 1.992 -6.179 1.483 1.00 88.19 121 GLN A N 1
ATOM 979 C CA . GLN A 1 121 ? 2.409 -5.821 2.845 1.00 88.19 121 GLN A CA 1
ATOM 980 C C . GLN A 1 121 ? 1.963 -4.401 3.208 1.00 88.19 121 GLN A C 1
ATOM 982 O O . GLN A 1 121 ? 1.350 -4.210 4.250 1.00 88.19 121 GLN A O 1
ATOM 987 N N . ASN A 1 122 ? 2.167 -3.427 2.319 1.00 88.19 122 ASN A N 1
ATOM 988 C CA . ASN A 1 122 ? 1.747 -2.045 2.537 1.00 88.19 122 ASN A CA 1
ATOM 989 C C . ASN A 1 122 ? 0.223 -1.913 2.669 1.00 88.19 122 ASN A C 1
ATOM 991 O O . ASN A 1 122 ? -0.235 -1.143 3.505 1.00 88.19 122 ASN A O 1
ATOM 995 N N . ILE A 1 123 ? -0.566 -2.660 1.887 1.00 90.19 123 ILE A N 1
ATOM 996 C CA . ILE A 1 123 ? -2.033 -2.679 2.029 1.00 90.19 123 ILE A CA 1
ATOM 997 C C . ILE A 1 123 ? -2.437 -3.262 3.383 1.00 90.19 123 ILE A C 1
ATOM 999 O O . ILE A 1 123 ? -3.231 -2.653 4.094 1.00 90.19 123 ILE A O 1
ATOM 1003 N N . LEU A 1 124 ? -1.864 -4.405 3.765 1.00 92.12 124 LEU A N 1
ATOM 1004 C CA . LEU A 1 124 ? -2.173 -5.049 5.042 1.00 92.12 124 LEU A CA 1
ATOM 1005 C C . LEU A 1 124 ? -1.756 -4.180 6.235 1.00 92.12 124 LEU A C 1
ATOM 1007 O O . LEU A 1 124 ? -2.466 -4.122 7.236 1.00 92.12 124 LEU A O 1
ATOM 1011 N N . GLU A 1 125 ? -0.632 -3.474 6.123 1.00 91.69 125 GLU A N 1
ATOM 1012 C CA . GLU A 1 125 ? -0.195 -2.492 7.110 1.00 91.69 125 GLU A CA 1
ATOM 1013 C C . GLU A 1 125 ? -1.079 -1.239 7.145 1.00 91.69 125 GLU A C 1
ATOM 1015 O O . GLU A 1 125 ? -1.310 -0.689 8.219 1.00 91.69 125 GLU A O 1
ATOM 1020 N N . GLU A 1 126 ? -1.546 -0.737 5.998 1.00 88.25 126 GLU A N 1
ATOM 1021 C CA . GLU A 1 126 ? -2.492 0.386 5.955 1.00 88.25 126 GLU A CA 1
ATOM 1022 C C . GLU A 1 126 ? -3.811 0.003 6.640 1.00 88.25 126 GLU A C 1
ATOM 1024 O O . GLU A 1 126 ? -4.326 0.780 7.449 1.00 88.25 126 GLU A O 1
ATOM 1029 N N . ASP A 1 127 ? -4.328 -1.195 6.369 1.00 87.44 127 ASP A N 1
ATOM 1030 C CA . ASP A 1 127 ? -5.569 -1.693 6.961 1.00 87.44 127 ASP A CA 1
ATOM 1031 C C . ASP A 1 127 ? -5.419 -1.971 8.465 1.00 87.44 127 ASP A C 1
ATOM 1033 O O . ASP A 1 127 ? -6.302 -1.609 9.250 1.00 87.44 127 ASP A O 1
ATOM 1037 N N . SER A 1 128 ? -4.281 -2.523 8.903 1.00 88.56 128 SER A N 1
ATOM 1038 C CA . SER A 1 128 ? -4.011 -2.731 10.331 1.00 88.56 128 SER A CA 1
ATOM 1039 C C . SER A 1 128 ? -3.875 -1.408 11.090 1.00 88.56 128 SER A C 1
ATOM 1041 O O . SER A 1 128 ? -4.483 -1.254 12.151 1.00 88.56 128 SER A O 1
ATOM 1043 N N . LYS A 1 129 ? -3.179 -0.413 10.520 1.00 88.69 129 LYS A N 1
ATOM 1044 C CA . LYS A 1 129 ? -3.047 0.939 11.096 1.00 88.69 129 LYS A CA 1
ATOM 1045 C C . LYS A 1 129 ? -4.395 1.650 11.205 1.00 88.69 129 LYS A C 1
ATOM 1047 O O . LYS A 1 129 ? -4.653 2.308 12.212 1.00 88.69 129 LYS A O 1
ATOM 1052 N N . ARG A 1 130 ? -5.270 1.518 10.199 1.00 83.75 130 ARG A N 1
ATOM 1053 C CA . ARG A 1 130 ? -6.639 2.069 10.237 1.00 83.75 130 ARG A CA 1
ATOM 1054 C C . ARG A 1 130 ? -7.448 1.466 11.378 1.00 83.75 130 ARG A C 1
ATOM 1056 O O . ARG A 1 130 ? -8.029 2.202 12.174 1.00 83.75 130 ARG A O 1
ATOM 1063 N N . HIS A 1 131 ? -7.430 0.142 11.492 1.00 86.12 131 HIS A N 1
ATOM 1064 C CA . HIS A 1 131 ? -8.136 -0.564 12.553 1.00 86.12 131 HIS A CA 1
ATOM 1065 C C . HIS A 1 131 ? -7.590 -0.207 13.945 1.00 86.12 131 HIS A C 1
ATOM 1067 O O . HIS A 1 131 ? -8.359 0.088 14.858 1.00 86.12 131 HIS A O 1
ATOM 1073 N N . GLU A 1 132 ? -6.267 -0.170 14.119 1.00 88.25 132 GLU A N 1
ATOM 1074 C CA . GLU A 1 132 ? -5.639 0.234 15.381 1.00 88.25 132 GLU A CA 1
ATOM 1075 C C . GLU A 1 132 ? -6.009 1.674 15.764 1.00 88.25 132 GLU A C 1
ATOM 1077 O O . GLU A 1 132 ? -6.357 1.938 16.916 1.00 88.25 132 GLU A O 1
ATOM 1082 N N . ALA A 1 133 ? -6.002 2.603 14.804 1.00 86.50 133 ALA A N 1
ATOM 1083 C CA . ALA A 1 133 ? -6.408 3.985 15.033 1.00 86.50 133 ALA A CA 1
ATOM 1084 C C . ALA A 1 133 ? -7.880 4.092 15.458 1.00 86.50 133 ALA A C 1
ATOM 1086 O O . ALA A 1 133 ? -8.190 4.846 16.383 1.00 86.50 133 ALA A O 1
ATOM 1087 N N . ALA A 1 134 ? -8.772 3.312 14.843 1.00 84.19 134 ALA A N 1
ATOM 1088 C CA . ALA A 1 134 ? -10.176 3.251 15.229 1.00 84.19 134 ALA A CA 1
ATOM 1089 C C . ALA A 1 134 ? -10.354 2.708 16.657 1.00 84.19 134 ALA A C 1
ATOM 1091 O O . ALA A 1 134 ? -11.014 3.344 17.479 1.00 84.19 134 ALA A O 1
ATOM 1092 N N . VAL A 1 135 ? -9.696 1.595 16.999 1.00 86.94 135 VAL A N 1
ATOM 1093 C CA . VAL A 1 135 ? -9.733 1.023 18.357 1.00 86.94 135 VAL A CA 1
ATOM 1094 C C . VAL A 1 135 ? -9.155 1.998 19.382 1.00 86.94 135 VAL A C 1
ATOM 1096 O O . VAL A 1 135 ? -9.732 2.182 20.451 1.00 86.94 135 VAL A O 1
ATOM 1099 N N . LYS A 1 136 ? -8.049 2.675 19.061 1.00 88.81 136 LYS A N 1
ATOM 1100 C CA . LYS A 1 136 ? -7.436 3.685 19.930 1.00 88.81 136 LYS A CA 1
ATOM 1101 C C . LYS A 1 136 ? -8.335 4.906 20.111 1.00 88.81 136 LYS A C 1
ATOM 1103 O O . LYS A 1 136 ? -8.394 5.441 21.214 1.00 88.81 136 LYS A O 1
ATOM 1108 N N . ALA A 1 137 ? -9.047 5.336 19.071 1.00 84.75 137 ALA A N 1
ATOM 1109 C CA . ALA A 1 137 ? -10.011 6.430 19.152 1.00 84.75 137 ALA A CA 1
ATOM 1110 C C . ALA A 1 137 ? -11.209 6.061 20.038 1.00 84.75 137 ALA A C 1
ATOM 1112 O O . ALA A 1 137 ? -11.585 6.846 20.909 1.00 84.75 137 ALA A O 1
ATOM 1113 N N . VAL A 1 138 ? -11.746 4.848 19.882 1.00 84.31 138 VAL A N 1
ATOM 1114 C CA . VAL A 1 138 ? -12.809 4.308 20.742 1.00 84.31 138 VAL A CA 1
ATOM 1115 C C . VAL A 1 138 ? -12.323 4.176 22.188 1.00 84.31 138 VAL A C 1
ATOM 1117 O O . VAL A 1 138 ? -12.997 4.633 23.107 1.00 84.31 138 VAL A O 1
ATOM 1120 N N . ALA A 1 139 ? -11.125 3.632 22.410 1.00 86.00 139 ALA A N 1
ATOM 1121 C CA . ALA A 1 139 ? -10.530 3.506 23.739 1.00 86.00 139 ALA A CA 1
ATOM 1122 C C . ALA A 1 139 ? -10.262 4.873 24.391 1.00 86.00 139 ALA A C 1
ATOM 1124 O O . ALA A 1 139 ? -10.501 5.046 25.585 1.00 86.00 139 ALA A O 1
ATOM 1125 N N . ALA A 1 140 ? -9.812 5.865 23.619 1.00 83.50 140 ALA A N 1
ATOM 1126 C CA . ALA A 1 140 ? -9.623 7.230 24.096 1.00 83.50 140 ALA A CA 1
ATOM 1127 C C . ALA A 1 140 ? -10.961 7.891 24.461 1.00 83.50 140 ALA A C 1
ATOM 1129 O O . ALA A 1 140 ? -11.062 8.510 25.520 1.00 83.50 140 ALA A O 1
ATOM 1130 N N . ALA A 1 141 ? -11.999 7.709 23.641 1.00 79.00 141 ALA A N 1
ATOM 1131 C CA . ALA A 1 141 ? -13.343 8.199 23.932 1.00 79.00 141 ALA A CA 1
ATOM 1132 C C . ALA A 1 141 ? -13.929 7.532 25.193 1.00 79.00 141 ALA A C 1
ATOM 1134 O O . ALA A 1 141 ? -14.435 8.221 26.081 1.00 79.00 141 ALA A O 1
ATOM 1135 N N . ALA A 1 142 ? -13.750 6.218 25.347 1.00 77.31 142 ALA A N 1
ATOM 1136 C CA . ALA A 1 142 ? -14.145 5.469 26.541 1.00 77.31 142 ALA A CA 1
ATOM 1137 C C . ALA A 1 142 ? -13.352 5.876 27.803 1.00 77.31 142 ALA A C 1
ATOM 1139 O O . ALA A 1 142 ? -13.873 5.869 28.920 1.00 77.31 142 ALA A O 1
ATOM 1140 N N . ALA A 1 143 ? -12.081 6.261 27.657 1.00 75.19 143 ALA A N 1
ATOM 1141 C CA . ALA A 1 143 ? -11.277 6.783 28.761 1.00 75.19 143 ALA A CA 1
ATOM 1142 C C . ALA A 1 143 ? -11.733 8.189 29.190 1.00 75.19 143 ALA A C 1
ATOM 1144 O O . ALA A 1 143 ? -11.723 8.512 30.381 1.00 75.19 143 ALA A O 1
ATOM 1145 N N . THR A 1 144 ? -12.169 9.024 28.241 1.00 64.75 144 THR A N 1
ATOM 1146 C CA . THR A 1 144 ? -12.711 10.357 28.545 1.00 64.75 144 THR A CA 1
ATOM 1147 C C . THR A 1 144 ? -14.073 10.309 29.231 1.00 64.75 144 THR A C 1
ATOM 1149 O O . THR A 1 144 ? -14.318 11.130 30.115 1.00 64.75 144 THR A O 1
ATOM 1152 N N . THR A 1 145 ? -14.923 9.329 28.912 1.00 60.81 145 THR A N 1
ATOM 1153 C CA . THR A 1 145 ? -16.219 9.140 29.583 1.00 60.81 145 THR A CA 1
ATOM 1154 C C . THR A 1 145 ? -16.051 8.611 31.010 1.00 60.81 145 THR A C 1
ATOM 1156 O O . THR A 1 145 ? -16.681 9.138 31.926 1.00 60.81 145 THR A O 1
ATOM 1159 N N . LYS A 1 146 ? -15.106 7.689 31.259 1.00 55.53 146 LYS A N 1
ATOM 1160 C CA . LYS A 1 146 ? -14.784 7.209 32.623 1.00 55.53 146 LYS A CA 1
ATOM 1161 C C . LYS A 1 146 ? -14.208 8.286 33.552 1.00 55.53 146 LYS A C 1
ATOM 1163 O O . LYS A 1 146 ? -14.418 8.226 34.761 1.00 55.53 146 LYS A O 1
ATOM 1168 N N . LYS A 1 147 ? -13.504 9.293 33.019 1.00 45.56 147 LYS A N 1
ATOM 1169 C CA . LYS A 1 147 ? -12.956 10.403 33.825 1.00 45.56 147 LYS A CA 1
ATOM 1170 C C . LYS A 1 147 ? -14.028 11.411 34.271 1.00 45.56 147 LYS A C 1
ATOM 1172 O O . LYS A 1 147 ? -13.809 12.128 35.242 1.00 45.56 147 LYS A O 1
ATOM 1177 N N . ALA A 1 148 ? -15.184 11.439 33.604 1.00 44.09 148 ALA A N 1
ATOM 1178 C CA . ALA A 1 148 ? -16.340 12.247 33.997 1.00 44.09 148 ALA A CA 1
ATOM 1179 C C . ALA A 1 148 ? -17.282 11.526 34.987 1.00 44.09 148 ALA A C 1
ATOM 1181 O O . ALA A 1 148 ? -18.059 12.187 35.668 1.00 44.09 148 ALA A O 1
ATOM 1182 N N . SER A 1 149 ? -17.187 10.196 35.121 1.00 45.31 149 SER A N 1
ATOM 1183 C CA . SER A 1 149 ? -18.056 9.367 35.974 1.00 45.31 149 SER A CA 1
ATOM 1184 C C . SER A 1 149 ? -17.355 8.807 37.224 1.00 45.31 149 SER A C 1
ATOM 1186 O O . SER A 1 149 ? -17.659 7.696 37.663 1.00 45.31 149 SER A O 1
ATOM 1188 N N . SER A 1 150 ? -16.419 9.555 37.820 1.00 38.84 150 SER A N 1
ATOM 1189 C CA . SER A 1 150 ? -15.690 9.194 39.055 1.00 38.84 150 SER A CA 1
ATOM 1190 C C . SER A 1 150 ? -16.574 9.148 40.327 1.00 38.84 150 SER A C 1
ATOM 1192 O O . SER A 1 150 ? -16.137 9.541 41.409 1.00 38.84 150 SER A O 1
ATOM 1194 N N . SER A 1 151 ? -17.817 8.677 40.231 1.00 39.59 151 SER A N 1
ATOM 1195 C CA . SER A 1 151 ? -18.712 8.469 41.375 1.00 39.59 151 SER A CA 1
ATOM 1196 C C . SER A 1 151 ? -19.543 7.181 41.321 1.00 39.59 151 SER A C 1
ATOM 1198 O O . SER A 1 151 ? -20.403 7.004 42.178 1.00 39.59 151 SER A O 1
ATOM 1200 N N . ILE A 1 152 ? -19.291 6.248 40.392 1.00 41.16 152 ILE A N 1
ATOM 1201 C CA . ILE A 1 152 ? -19.954 4.931 40.412 1.00 41.16 152 ILE A CA 1
ATOM 1202 C C . ILE A 1 152 ? -18.906 3.824 40.278 1.00 41.16 152 ILE A C 1
ATOM 1204 O O . ILE A 1 152 ? -18.430 3.492 39.195 1.00 41.16 152 ILE A O 1
ATOM 1208 N N . SER A 1 153 ? -18.523 3.264 41.423 1.00 37.84 153 SER A N 1
ATOM 1209 C CA . SER A 1 153 ? -17.731 2.044 41.546 1.00 37.84 153 SER A CA 1
ATOM 1210 C C . SER A 1 153 ? -18.541 0.840 41.050 1.00 37.84 153 SER A C 1
ATOM 1212 O O . SER A 1 153 ? -19.498 0.422 41.701 1.00 37.84 153 SER A O 1
ATOM 1214 N N . LEU A 1 154 ? -18.151 0.286 39.901 1.00 37.06 154 LEU A N 1
ATOM 1215 C CA . LEU A 1 154 ? -18.717 -0.929 39.311 1.00 37.06 154 LEU A CA 1
ATOM 1216 C C . LEU A 1 154 ? -18.261 -2.182 40.088 1.00 37.06 154 LEU A C 1
ATOM 1218 O O . LEU A 1 154 ? -17.127 -2.636 39.941 1.00 37.06 154 LEU A O 1
ATOM 1222 N N . GLY A 1 155 ? -19.160 -2.761 40.886 1.00 36.41 155 GLY A N 1
ATOM 1223 C CA . GLY A 1 155 ? -19.065 -4.127 41.411 1.00 36.41 155 GLY A CA 1
ATOM 1224 C C . GLY A 1 155 ? -19.798 -5.113 40.496 1.00 36.41 155 GLY A C 1
ATOM 1225 O O . GLY A 1 155 ? -20.914 -5.516 40.802 1.00 36.41 155 GLY A O 1
ATOM 1226 N N . LEU A 1 156 ? -19.190 -5.482 39.362 1.00 43.16 156 LEU A N 1
ATOM 1227 C CA . LEU A 1 156 ? -19.836 -6.276 38.298 1.00 43.16 156 LEU A CA 1
ATOM 1228 C C . LEU A 1 156 ? -19.484 -7.782 38.315 1.00 43.16 156 LEU A C 1
ATOM 1230 O O . LEU A 1 156 ? -19.677 -8.472 37.323 1.00 43.16 156 LEU A O 1
ATOM 1234 N N . SER A 1 157 ? -18.987 -8.342 39.421 1.00 37.84 157 SER A N 1
ATOM 1235 C CA . SER A 1 157 ? -18.656 -9.780 39.492 1.00 37.84 157 SER A CA 1
ATOM 1236 C C . SER A 1 157 ? -19.735 -10.676 40.123 1.00 37.84 157 SER A C 1
ATOM 1238 O O . SER A 1 157 ? -19.540 -11.885 40.169 1.00 37.84 157 SER A O 1
ATOM 1240 N N . ALA A 1 158 ? -20.876 -10.137 40.578 1.00 40.00 158 ALA A N 1
ATOM 1241 C CA . ALA A 1 158 ? -21.839 -10.898 41.394 1.00 40.00 158 ALA A CA 1
ATOM 1242 C C . ALA A 1 158 ? -23.236 -11.135 40.777 1.00 40.00 158 ALA A C 1
ATOM 1244 O O . ALA A 1 158 ? -24.059 -11.786 41.411 1.00 40.00 158 ALA A O 1
ATOM 1245 N N . ALA A 1 159 ? -23.534 -10.648 39.568 1.00 38.59 159 ALA A N 1
ATOM 1246 C CA . ALA A 1 159 ? -24.904 -10.658 39.025 1.00 38.59 159 ALA A CA 1
ATOM 1247 C C . ALA A 1 159 ? -25.111 -11.557 37.788 1.00 38.59 159 ALA A C 1
ATOM 1249 O O . ALA A 1 159 ? -26.045 -11.332 37.025 1.00 38.59 159 ALA A O 1
ATOM 1250 N N . LEU A 1 160 ? -24.253 -12.562 37.564 1.00 40.12 160 LEU A N 1
ATOM 1251 C CA . LEU A 1 160 ? -24.354 -13.448 36.390 1.00 40.12 160 LEU A CA 1
ATOM 1252 C C . LEU A 1 160 ? -24.797 -14.890 36.701 1.00 40.12 160 LEU A C 1
ATOM 1254 O O . LEU A 1 160 ? -24.768 -15.734 35.810 1.00 40.12 160 LEU A O 1
ATOM 1258 N N . SER A 1 161 ? -25.209 -15.193 37.937 1.00 39.09 161 SER A N 1
ATOM 1259 C CA . SER A 1 161 ? -25.583 -16.560 38.343 1.00 39.09 161 SER A CA 1
ATOM 1260 C C . SER A 1 161 ? -27.082 -16.822 38.522 1.00 39.09 161 SER A C 1
ATOM 1262 O O . SER A 1 161 ? -27.449 -17.985 38.638 1.00 39.09 161 SER A O 1
ATOM 1264 N N . ASP A 1 162 ? -27.956 -15.813 38.464 1.00 39.94 162 ASP A N 1
ATOM 1265 C CA . ASP A 1 162 ? -29.400 -16.007 3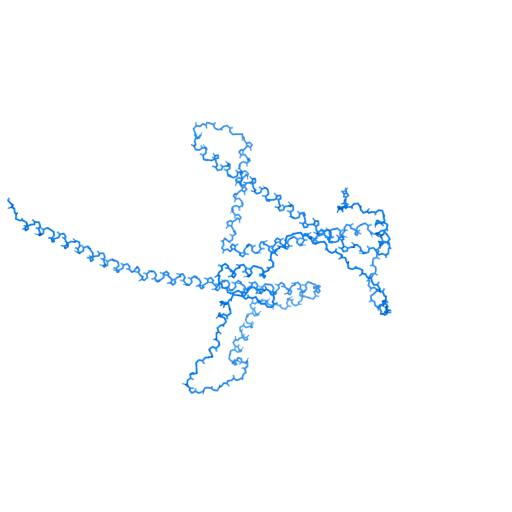8.670 1.00 39.94 162 ASP A CA 1
ATOM 1266 C C . ASP A 1 162 ? -30.240 -15.323 37.589 1.00 39.94 162 ASP A C 1
ATOM 1268 O O . ASP A 1 162 ? -30.760 -14.226 37.763 1.00 39.94 162 ASP A O 1
ATOM 1272 N N . ALA A 1 163 ? -30.394 -15.998 36.451 1.00 33.88 163 ALA A N 1
ATOM 1273 C CA . ALA A 1 163 ? -31.480 -15.719 35.514 1.00 33.88 163 ALA A CA 1
ATOM 1274 C C . ALA A 1 163 ? -31.788 -16.965 34.672 1.00 33.88 163 ALA A C 1
ATOM 1276 O O . ALA A 1 163 ? -31.532 -17.024 33.469 1.00 33.88 163 ALA A O 1
ATOM 1277 N N . LYS A 1 164 ? -32.342 -17.996 35.320 1.00 36.09 164 LYS A N 1
ATOM 1278 C CA . LYS A 1 164 ? -33.113 -19.034 34.632 1.00 36.09 164 LYS A CA 1
ATOM 1279 C C . LYS A 1 164 ? -34.603 -18.712 34.737 1.00 36.09 164 LYS A C 1
ATOM 1281 O O . LYS A 1 164 ? -35.146 -18.651 35.831 1.00 36.09 164 LYS A O 1
ATOM 1286 N N . ASN A 1 165 ? -35.226 -18.694 33.561 1.00 34.16 165 ASN A N 1
ATOM 1287 C CA . ASN A 1 165 ? -36.630 -18.988 33.281 1.00 34.16 165 ASN A CA 1
ATOM 1288 C C . ASN A 1 165 ? -37.664 -17.860 33.476 1.00 34.16 165 ASN A C 1
ATOM 1290 O O . ASN A 1 165 ? -38.190 -17.659 34.562 1.00 34.16 165 ASN A O 1
ATOM 1294 N N . SER A 1 166 ? -38.070 -17.244 32.363 1.00 30.66 166 SER A N 1
ATOM 1295 C CA . SER A 1 166 ? -39.496 -17.087 32.053 1.00 30.66 166 SER A CA 1
ATOM 1296 C C . SER A 1 166 ? -39.679 -16.941 30.548 1.00 30.66 166 SER A C 1
ATOM 1298 O O . SER A 1 166 ? -39.219 -15.991 29.922 1.00 30.66 166 SER A O 1
ATOM 1300 N N . THR A 1 167 ? -40.337 -17.940 29.979 1.00 33.44 167 THR A N 1
ATOM 1301 C CA . THR A 1 167 ? -40.995 -17.911 28.676 1.00 33.44 167 THR A CA 1
ATOM 1302 C C . THR A 1 167 ? -42.149 -16.911 28.732 1.00 33.44 167 THR A C 1
ATOM 1304 O O . THR A 1 167 ? -42.849 -16.902 29.734 1.00 33.44 167 THR A O 1
ATOM 1307 N N . GLU A 1 168 ? -42.341 -16.098 27.689 1.00 30.17 168 GLU A N 1
ATOM 1308 C CA . GLU A 1 168 ? -43.643 -15.795 27.066 1.00 30.17 168 GLU A CA 1
ATOM 1309 C C . GLU A 1 168 ? -43.467 -14.788 25.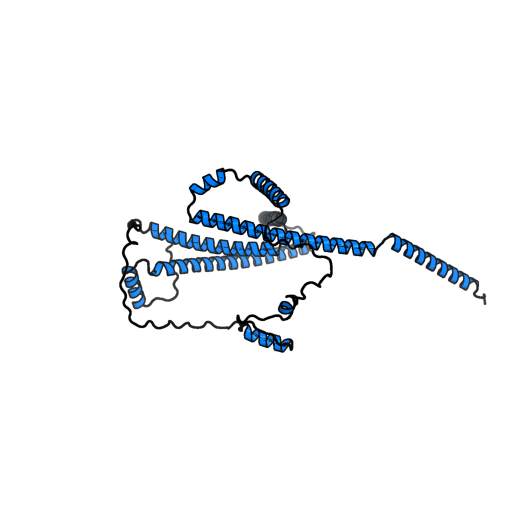911 1.00 30.17 168 GLU A C 1
ATOM 1311 O O . GLU A 1 168 ? -42.868 -13.728 26.056 1.00 30.17 168 GLU A O 1
ATOM 1316 N N . ASN A 1 169 ? -43.975 -15.168 24.736 1.00 36.56 169 ASN A N 1
ATOM 1317 C CA . ASN A 1 169 ? -44.180 -14.316 23.560 1.00 36.56 169 ASN A CA 1
ATOM 1318 C C . ASN A 1 169 ? -45.584 -13.698 23.670 1.00 36.56 169 ASN A C 1
ATOM 1320 O O . ASN A 1 169 ? -46.505 -14.414 24.072 1.00 36.56 169 ASN A O 1
ATOM 1324 N N . PRO A 1 170 ? -45.801 -12.443 23.231 1.00 40.78 170 PRO A N 1
ATOM 1325 C CA . PRO A 1 170 ? -46.314 -12.291 21.864 1.00 40.78 170 PRO A CA 1
ATOM 1326 C C . PRO A 1 170 ? -45.890 -11.004 21.120 1.00 40.78 170 PRO A C 1
ATOM 1328 O O . PRO A 1 170 ? -45.830 -9.921 21.686 1.00 40.78 170 PRO A O 1
ATOM 1331 N N . GLY A 1 171 ? -45.777 -11.118 19.791 1.00 27.12 171 GLY A N 1
ATOM 1332 C CA . GLY A 1 171 ? -46.489 -10.201 18.890 1.00 27.12 171 GLY A CA 1
ATOM 1333 C C . GLY A 1 171 ? -45.720 -9.060 18.209 1.00 27.12 171 GLY A C 1
ATOM 1334 O O . GLY A 1 171 ? -45.654 -7.956 18.725 1.00 27.12 171 GLY A O 1
ATOM 1335 N N . GLN A 1 172 ? -45.335 -9.321 16.952 1.00 37.75 172 GLN A N 1
ATOM 1336 C CA . GLN A 1 172 ? -45.321 -8.385 15.810 1.00 37.75 172 GLN A CA 1
ATOM 1337 C C . GLN A 1 172 ? -44.395 -7.156 15.883 1.00 37.75 172 GLN A C 1
ATOM 1339 O O . GLN A 1 172 ? -44.828 -6.040 16.150 1.00 37.75 172 GLN A O 1
ATOM 1344 N N . SER A 1 173 ? -43.142 -7.339 15.453 1.00 32.66 173 SER A N 1
ATOM 1345 C CA . SER A 1 173 ? -42.319 -6.251 14.921 1.00 32.66 173 SER A CA 1
ATOM 1346 C C . SER A 1 173 ? -42.283 -6.308 13.390 1.00 32.66 173 SER A C 1
ATOM 1348 O O . SER A 1 173 ? -41.893 -7.290 12.757 1.00 32.66 173 SER A O 1
ATOM 1350 N N . SER A 1 174 ? -42.759 -5.219 12.802 1.00 37.25 174 SER A N 1
ATOM 1351 C CA . SER A 1 174 ? -42.619 -4.840 11.404 1.00 37.25 174 SER A CA 1
ATOM 1352 C C . SER A 1 174 ? -41.154 -4.862 10.964 1.00 37.25 174 SER A C 1
ATOM 1354 O O . SER A 1 174 ? -40.294 -4.276 11.621 1.00 37.25 174 SER A O 1
ATOM 1356 N N . GLN A 1 175 ? -40.893 -5.493 9.821 1.00 32.97 175 GLN A N 1
ATOM 1357 C CA . GLN A 1 175 ? -39.623 -5.404 9.101 1.00 32.97 175 GLN A CA 1
ATOM 1358 C C . GLN A 1 175 ? -39.287 -3.930 8.797 1.00 32.97 175 GLN A C 1
ATOM 1360 O O . GLN A 1 175 ? -40.143 -3.236 8.240 1.00 32.97 175 GLN A O 1
ATOM 1365 N N . PRO A 1 176 ? -38.080 -3.429 9.112 1.00 40.00 176 PRO A N 1
ATOM 1366 C CA . PRO A 1 176 ? -37.638 -2.138 8.604 1.00 40.00 176 PRO A CA 1
ATOM 1367 C C . PRO A 1 176 ? -37.375 -2.240 7.093 1.00 40.00 176 PRO A C 1
ATOM 1369 O O . PRO A 1 176 ? -36.602 -3.082 6.636 1.00 40.00 176 PRO A O 1
ATOM 1372 N N . GLN A 1 177 ? -38.051 -1.385 6.323 1.00 33.78 177 GLN A N 1
ATOM 1373 C CA . GLN A 1 177 ? -37.809 -1.174 4.896 1.00 33.78 177 GLN A CA 1
ATOM 1374 C C . GLN A 1 177 ? -36.367 -0.707 4.671 1.00 33.78 177 GLN A C 1
ATOM 1376 O O . GLN A 1 177 ? -35.943 0.310 5.214 1.00 33.78 177 GLN A O 1
ATOM 1381 N N . TYR A 1 178 ? -35.639 -1.456 3.847 1.00 38.28 178 TYR A N 1
ATOM 1382 C CA . TYR A 1 178 ? -34.358 -1.058 3.278 1.00 38.28 178 TYR A CA 1
ATOM 1383 C C . TYR A 1 178 ? -34.624 -0.270 1.990 1.00 38.28 178 TYR A C 1
ATOM 1385 O O . TYR A 1 178 ? -35.187 -0.821 1.042 1.00 38.28 178 TYR A O 1
ATOM 1393 N N . ASP A 1 179 ? -34.246 1.008 1.971 1.00 41.09 179 ASP A N 1
ATOM 1394 C CA . ASP A 1 179 ? -34.170 1.812 0.748 1.00 41.09 179 ASP A CA 1
ATOM 1395 C C . ASP A 1 179 ? -32.948 1.352 -0.071 1.00 41.09 179 ASP A C 1
ATOM 1397 O O . ASP A 1 179 ? -31.825 1.414 0.438 1.00 41.09 179 ASP A O 1
ATOM 1401 N N . PRO A 1 180 ? -33.112 0.876 -1.320 1.00 44.97 180 PRO A N 1
ATOM 1402 C CA . PRO A 1 180 ? -31.974 0.511 -2.150 1.00 44.97 180 PRO A CA 1
ATOM 1403 C C . PRO A 1 180 ? -31.292 1.764 -2.723 1.00 44.97 180 PRO A C 1
ATOM 1405 O O . PRO A 1 180 ? -31.884 2.506 -3.508 1.00 44.97 180 PRO A O 1
ATOM 1408 N N . GLU A 1 181 ? -30.021 1.966 -2.366 1.00 48.75 181 GLU A N 1
ATOM 1409 C CA . GLU A 1 181 ? -29.107 2.854 -3.094 1.00 48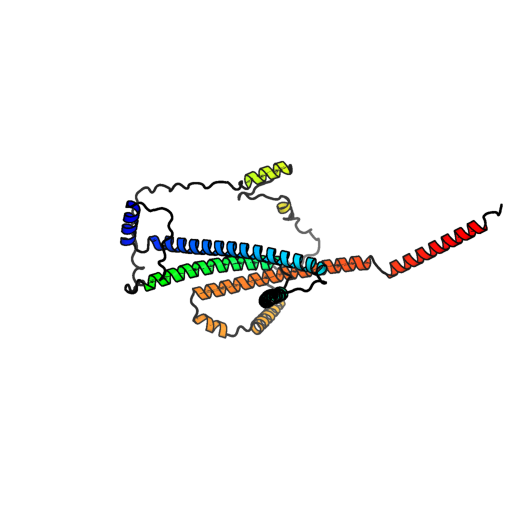.75 181 GLU A CA 1
ATOM 1410 C C . GLU A 1 181 ? -28.865 2.350 -4.538 1.00 48.75 181 GLU A C 1
ATOM 1412 O O . GLU A 1 181 ? -28.970 1.147 -4.808 1.00 48.75 181 GLU A O 1
ATOM 1417 N N . PRO A 1 182 ? -28.569 3.253 -5.493 1.00 58.16 182 PRO A N 1
ATOM 1418 C CA . PRO A 1 182 ? -28.610 2.949 -6.917 1.00 58.16 182 PRO A CA 1
ATOM 1419 C C . PRO A 1 182 ? -27.301 2.373 -7.486 1.00 58.16 182 PRO A C 1
ATOM 1421 O O . PRO A 1 182 ? -26.205 2.606 -6.990 1.00 58.16 182 PRO A O 1
ATOM 1424 N N . GLU A 1 183 ? -27.483 1.702 -8.627 1.00 49.62 183 GLU A N 1
ATOM 1425 C CA . GLU A 1 183 ? -26.494 1.179 -9.584 1.00 49.62 183 GLU A CA 1
ATOM 1426 C C . GLU A 1 183 ? -25.852 -0.173 -9.244 1.00 49.62 183 GLU A C 1
ATOM 1428 O O . GLU A 1 183 ? -24.726 -0.322 -8.779 1.00 49.62 183 GLU A O 1
ATOM 1433 N N . ALA A 1 184 ? -26.634 -1.198 -9.586 1.00 55.66 184 ALA A N 1
ATOM 1434 C CA . ALA A 1 184 ? -26.254 -2.592 -9.654 1.00 55.66 184 ALA A CA 1
ATOM 1435 C C . ALA A 1 184 ? -24.946 -2.804 -10.433 1.00 55.66 184 ALA A C 1
ATOM 1437 O O . ALA A 1 184 ? -24.903 -2.671 -11.659 1.00 55.66 184 ALA A O 1
ATOM 1438 N N . VAL A 1 185 ? -23.921 -3.287 -9.730 1.00 57.88 185 VAL A N 1
ATOM 1439 C CA . VAL A 1 185 ? -22.907 -4.145 -10.347 1.00 57.88 185 VAL A CA 1
ATOM 1440 C C . VAL A 1 185 ? -23.679 -5.278 -11.040 1.00 57.88 185 VAL A C 1
ATOM 1442 O O . VAL A 1 185 ? -24.474 -5.956 -10.378 1.00 57.88 185 VAL A O 1
ATOM 1445 N N . PRO A 1 186 ? -23.559 -5.451 -12.370 1.00 63.75 186 PRO A N 1
ATOM 1446 C CA . PRO A 1 186 ? -24.286 -6.500 -13.066 1.00 63.75 186 PRO A CA 1
ATOM 1447 C C . PRO A 1 186 ? -23.917 -7.835 -12.427 1.00 63.75 186 PRO A C 1
ATOM 1449 O O . PRO A 1 186 ? -22.738 -8.160 -12.308 1.00 63.75 186 PRO A O 1
ATOM 1452 N N . SER A 1 187 ? -24.931 -8.588 -11.990 1.00 69.69 187 SER A N 1
ATOM 1453 C CA . SER A 1 187 ? -24.714 -9.909 -11.410 1.00 69.69 187 SER A CA 1
ATOM 1454 C C . SER A 1 187 ? -23.862 -10.757 -12.355 1.00 69.69 187 SER A C 1
ATOM 1456 O O . SER A 1 187 ? -24.014 -10.671 -13.578 1.00 69.69 187 SER A O 1
ATOM 1458 N N . GLU A 1 188 ? -22.969 -11.577 -11.802 1.00 69.50 188 GLU A N 1
ATOM 1459 C CA . GLU A 1 188 ? -22.005 -12.381 -12.570 1.00 69.50 188 GLU A CA 1
ATOM 1460 C C . GLU A 1 188 ? -22.685 -13.232 -13.661 1.00 69.50 188 GLU A C 1
ATOM 1462 O O . GLU A 1 188 ? -22.147 -13.407 -14.753 1.00 69.50 188 GLU A O 1
ATOM 1467 N N . ALA A 1 189 ? -23.943 -13.628 -13.440 1.00 72.62 189 ALA A N 1
ATOM 1468 C CA . ALA A 1 189 ? -24.792 -14.288 -14.427 1.00 72.62 189 ALA A CA 1
ATOM 1469 C C . ALA A 1 189 ? -25.034 -13.465 -15.712 1.00 72.62 189 ALA A C 1
ATOM 1471 O O . ALA A 1 189 ? -25.049 -14.020 -16.812 1.00 72.62 189 ALA A O 1
ATOM 1472 N N . LYS A 1 190 ? -25.204 -12.138 -15.618 1.00 79.56 190 LYS A N 1
ATOM 1473 C CA . LYS A 1 190 ? -25.355 -11.262 -16.797 1.00 79.56 190 LYS A CA 1
ATOM 1474 C C . LYS A 1 190 ? -24.038 -11.126 -17.560 1.00 79.56 190 LYS A C 1
ATOM 1476 O O . LYS A 1 190 ? -24.048 -11.134 -18.791 1.00 79.56 190 LYS A O 1
ATOM 1481 N N . LEU A 1 191 ? -22.919 -11.067 -16.838 1.00 77.44 191 LEU A N 1
ATOM 1482 C CA . LEU A 1 191 ? -21.579 -11.022 -17.426 1.00 77.44 191 LEU A CA 1
ATOM 1483 C C . LEU A 1 191 ? -21.248 -12.325 -18.167 1.00 77.44 191 LEU A C 1
ATOM 1485 O O . LEU A 1 191 ? -20.736 -12.277 -19.285 1.00 77.44 191 LEU A O 1
ATOM 1489 N N . ALA A 1 192 ? -21.624 -13.481 -17.613 1.00 73.56 192 ALA A N 1
ATOM 1490 C CA . ALA A 1 192 ? -21.453 -14.783 -18.260 1.00 73.56 192 ALA A CA 1
ATOM 1491 C C . ALA A 1 192 ? -22.181 -14.861 -19.618 1.00 73.56 192 ALA A C 1
ATOM 1493 O O . ALA A 1 192 ? -21.606 -15.302 -20.617 1.00 73.56 192 ALA A O 1
ATOM 1494 N N . VAL A 1 193 ? -23.421 -14.358 -19.687 1.00 80.06 193 VAL A N 1
ATOM 1495 C CA . VAL A 1 193 ? -24.208 -14.304 -20.933 1.00 80.06 193 VAL A CA 1
ATOM 1496 C C . VAL A 1 193 ? -23.563 -13.378 -21.966 1.00 80.06 193 VAL A C 1
ATOM 1498 O O . VAL A 1 193 ? -23.549 -13.690 -23.159 1.00 80.06 193 VAL A O 1
ATOM 1501 N N . GLU A 1 194 ? -23.023 -12.240 -21.536 1.00 81.44 194 GLU A N 1
ATOM 1502 C CA . GLU A 1 194 ? -22.371 -11.283 -22.429 1.00 81.44 194 GLU A CA 1
ATOM 1503 C C . GLU A 1 194 ? -21.050 -11.828 -22.994 1.00 81.44 194 GLU A C 1
ATOM 1505 O O . GLU A 1 194 ? -20.803 -11.730 -24.200 1.00 81.44 194 GLU A O 1
ATOM 1510 N N . ILE A 1 195 ? -20.234 -12.467 -22.152 1.00 75.25 195 ILE A N 1
ATOM 1511 C CA . ILE A 1 195 ? -18.981 -13.116 -22.557 1.00 75.25 195 ILE A CA 1
ATOM 1512 C C . ILE A 1 195 ? -19.266 -14.278 -23.514 1.00 75.25 195 ILE A C 1
ATOM 1514 O O . ILE A 1 195 ? -18.610 -14.388 -24.552 1.00 75.25 195 ILE A O 1
ATOM 1518 N N . GLY A 1 196 ? -20.283 -15.099 -23.232 1.00 76.44 196 GLY A N 1
ATOM 1519 C CA . GLY A 1 196 ? -20.680 -16.199 -24.112 1.00 76.44 196 GLY A CA 1
ATOM 1520 C C . GLY A 1 196 ? -21.138 -15.726 -25.495 1.00 76.44 196 GLY A C 1
ATOM 1521 O O . GLY A 1 196 ? -20.736 -16.296 -26.512 1.00 76.44 196 GLY A O 1
ATOM 1522 N N . LYS A 1 197 ? -21.900 -14.623 -25.563 1.00 80.44 197 LYS A N 1
ATOM 1523 C CA . LYS A 1 197 ? -22.294 -13.989 -26.835 1.00 80.44 197 LYS A CA 1
ATOM 1524 C C . LYS A 1 197 ? -21.097 -13.422 -27.599 1.00 80.44 197 LYS A C 1
ATOM 1526 O O . LYS A 1 197 ? -21.033 -13.585 -28.814 1.00 80.44 197 LYS A O 1
ATOM 1531 N N . LYS A 1 198 ? -20.150 -12.783 -26.902 1.00 80.88 198 LYS A N 1
ATOM 1532 C CA . LYS A 1 198 ? -18.941 -12.194 -27.505 1.00 80.88 198 LYS A CA 1
ATOM 1533 C C . LYS A 1 198 ? -17.975 -13.249 -28.047 1.00 80.88 198 LYS A C 1
ATOM 1535 O O . LYS A 1 198 ? -17.402 -13.054 -29.113 1.00 80.88 198 LYS A O 1
ATOM 1540 N N . LEU A 1 199 ? -17.789 -14.356 -27.329 1.00 73.94 199 LEU A N 1
ATOM 1541 C CA . LEU A 1 199 ? -16.839 -15.414 -27.696 1.00 73.94 199 LEU A CA 1
ATOM 1542 C C . LEU A 1 199 ? -17.464 -16.539 -28.536 1.00 73.94 199 LEU A C 1
ATOM 1544 O O . LEU A 1 199 ? -16.733 -17.396 -29.035 1.00 73.94 199 LEU A O 1
ATOM 1548 N N . GLY A 1 200 ? -18.794 -16.566 -28.678 1.00 74.62 200 GLY A N 1
ATOM 1549 C CA . GLY A 1 200 ? -19.521 -17.613 -29.404 1.00 74.62 200 GLY A CA 1
ATOM 1550 C C . GLY A 1 200 ? -19.406 -19.000 -28.762 1.00 74.62 200 GLY A C 1
ATOM 1551 O O . GLY A 1 200 ? -19.565 -20.014 -29.440 1.00 74.62 200 GLY A O 1
ATOM 1552 N N . ARG A 1 201 ? -19.085 -19.063 -27.466 1.00 75.00 201 ARG A N 1
ATOM 1553 C CA . ARG A 1 201 ? -18.896 -20.300 -26.696 1.00 75.00 201 ARG A CA 1
ATOM 1554 C C . ARG A 1 201 ? -19.835 -20.293 -25.495 1.00 75.00 201 ARG A C 1
ATOM 1556 O O . ARG A 1 201 ? -20.091 -19.236 -24.926 1.00 75.00 201 ARG A O 1
ATOM 1563 N N . LYS A 1 202 ? -20.354 -21.464 -25.118 1.00 76.12 202 LYS A N 1
ATOM 1564 C CA . LYS A 1 202 ? -21.143 -21.609 -23.888 1.00 76.12 202 LYS A CA 1
ATOM 1565 C C . LYS A 1 202 ? -20.218 -21.415 -22.684 1.00 76.12 202 LYS A C 1
ATOM 1567 O O . LYS A 1 202 ? -19.109 -21.941 -22.683 1.00 76.12 202 LYS A O 1
ATOM 1572 N N . VAL A 1 203 ? -20.664 -20.597 -21.738 1.00 77.31 203 VAL A N 1
ATOM 1573 C CA . VAL A 1 203 ? -19.982 -20.306 -20.477 1.00 77.31 203 VAL A CA 1
ATOM 1574 C C . VAL A 1 203 ? -20.866 -20.891 -19.385 1.00 77.31 203 VAL A C 1
ATOM 1576 O O . VAL A 1 203 ? -22.006 -20.448 -19.241 1.00 77.31 203 VAL A O 1
ATOM 1579 N N . ASP A 1 204 ? -20.365 -21.902 -18.683 1.00 79.50 204 ASP A N 1
ATOM 1580 C CA . ASP A 1 204 ? -21.099 -22.572 -17.610 1.00 79.50 204 ASP A CA 1
ATOM 1581 C C . ASP A 1 204 ? -20.892 -21.831 -16.279 1.00 79.50 204 ASP A C 1
ATOM 1583 O O . ASP A 1 204 ? -19.887 -21.139 -16.080 1.00 79.50 204 ASP A O 1
ATOM 1587 N N . ILE A 1 205 ? -21.876 -21.932 -15.386 1.00 83.75 205 ILE A N 1
ATOM 1588 C CA . ILE A 1 205 ? -21.899 -21.277 -14.075 1.00 83.75 205 ILE A CA 1
ATOM 1589 C C . ILE A 1 205 ? -22.085 -22.370 -13.015 1.00 83.75 205 ILE A C 1
ATOM 1591 O O . ILE A 1 205 ? -22.965 -23.214 -13.180 1.00 83.75 205 ILE A O 1
ATOM 1595 N N . ASP A 1 206 ? -21.269 -22.357 -11.960 1.00 81.81 206 ASP A N 1
ATOM 1596 C CA . ASP A 1 206 ? -21.370 -23.288 -10.825 1.00 81.81 206 ASP A CA 1
ATOM 1597 C C . ASP A 1 206 ? -22.572 -22.966 -9.912 1.00 81.81 206 ASP A C 1
ATOM 1599 O O . ASP A 1 206 ? -23.152 -21.881 -9.984 1.00 81.81 206 ASP A O 1
ATOM 1603 N N . ASP A 1 207 ? -22.903 -23.873 -8.983 1.00 79.94 207 ASP A N 1
ATOM 1604 C CA . ASP A 1 207 ? -23.997 -23.718 -8.001 1.00 79.94 207 ASP A CA 1
ATOM 1605 C C . ASP A 1 207 ? -23.856 -22.467 -7.106 1.00 79.94 207 ASP A C 1
ATOM 1607 O O . ASP A 1 207 ? -24.836 -21.961 -6.561 1.00 79.94 207 ASP A O 1
ATOM 1611 N N . GLU A 1 208 ? -22.640 -21.930 -6.983 1.00 79.44 208 GLU A N 1
ATOM 1612 C CA . GLU A 1 208 ? -22.336 -20.687 -6.262 1.00 79.44 208 GLU A CA 1
ATOM 1613 C C . GLU A 1 208 ? -22.412 -19.428 -7.147 1.00 79.44 208 GLU A C 1
ATOM 1615 O O . GLU A 1 208 ? -22.077 -18.332 -6.701 1.00 79.44 208 GLU A O 1
ATOM 1620 N N . GLY A 1 209 ? -22.829 -19.558 -8.410 1.00 79.25 209 GLY A N 1
ATOM 1621 C CA . GLY A 1 209 ? -22.975 -18.439 -9.345 1.00 79.25 209 GLY A CA 1
ATOM 1622 C C . GLY A 1 209 ? -21.680 -17.990 -10.032 1.00 79.25 209 GLY A C 1
ATOM 1623 O O . GLY A 1 209 ? -21.706 -17.006 -10.772 1.00 79.25 209 GLY A O 1
ATOM 1624 N N . ARG A 1 210 ? -20.570 -18.713 -9.829 1.00 81.19 210 ARG A N 1
ATOM 1625 C CA . ARG A 1 210 ? -19.240 -18.388 -10.371 1.00 81.19 210 ARG A CA 1
ATOM 1626 C C . ARG A 1 210 ? -19.047 -18.949 -11.784 1.00 81.19 210 ARG A C 1
ATOM 1628 O O . ARG A 1 210 ? -19.504 -20.045 -12.090 1.00 81.19 210 ARG A O 1
ATOM 1635 N N . ILE A 1 211 ? -18.351 -18.202 -12.646 1.00 83.12 211 ILE A N 1
ATOM 1636 C CA . ILE A 1 211 ? -18.069 -18.595 -14.040 1.00 83.12 211 ILE A CA 1
ATOM 1637 C C . ILE A 1 211 ? -17.015 -19.712 -14.096 1.00 83.12 211 ILE A C 1
ATOM 1639 O O . ILE A 1 211 ? -15.906 -19.545 -13.585 1.00 83.12 211 ILE A O 1
ATOM 1643 N N . VAL A 1 212 ? -17.327 -20.806 -14.794 1.00 78.00 212 VAL A N 1
ATOM 1644 C CA . VAL A 1 212 ? -16.476 -21.998 -14.915 1.00 78.00 212 VAL A CA 1
ATOM 1645 C C . VAL A 1 212 ? -15.684 -21.979 -16.223 1.00 78.00 212 VAL A C 1
ATOM 1647 O O . VAL A 1 212 ? -16.252 -21.994 -17.316 1.00 78.00 212 VAL A O 1
ATOM 1650 N N . ASP A 1 213 ? -14.351 -21.992 -16.140 1.00 81.50 213 ASP A N 1
ATOM 1651 C CA . ASP A 1 213 ? -13.487 -22.185 -17.312 1.00 81.50 213 ASP A CA 1
ATOM 1652 C C . ASP A 1 213 ? -13.274 -23.685 -17.572 1.00 81.50 213 ASP A C 1
ATOM 1654 O O . ASP A 1 213 ? -12.605 -24.385 -16.808 1.00 81.50 213 ASP A O 1
ATOM 1658 N N . HIS A 1 214 ? -13.781 -24.187 -18.700 1.00 75.81 214 HIS A N 1
ATOM 1659 C CA . HIS A 1 214 ? -13.624 -25.586 -19.114 1.00 75.81 214 HIS A CA 1
ATOM 1660 C C . HIS A 1 214 ? -12.167 -26.065 -19.184 1.00 75.81 214 HIS A C 1
ATOM 1662 O O . HIS A 1 214 ? -11.907 -27.266 -19.090 1.00 75.81 214 HIS A O 1
ATOM 1668 N N . ARG A 1 215 ? -11.193 -25.162 -19.342 1.00 73.94 215 ARG A N 1
ATOM 1669 C CA . ARG A 1 215 ? -9.774 -25.540 -19.316 1.00 73.94 215 ARG A CA 1
ATOM 1670 C C . ARG A 1 215 ? -9.324 -25.942 -17.917 1.00 73.94 215 ARG A C 1
ATOM 1672 O O . ARG A 1 215 ? -8.511 -26.853 -17.805 1.00 73.94 215 ARG A O 1
ATOM 1679 N N . GLN A 1 216 ? -9.878 -25.318 -16.878 1.00 69.44 216 GLN A N 1
ATOM 1680 C CA . GLN A 1 216 ? -9.581 -25.646 -15.484 1.00 69.44 216 GLN A CA 1
ATOM 1681 C C . GLN A 1 216 ? -10.150 -27.022 -15.105 1.00 69.44 216 GLN A C 1
ATOM 1683 O O . GLN A 1 216 ? -9.469 -27.808 -14.444 1.00 69.44 216 GLN A O 1
ATOM 1688 N N . LEU A 1 217 ? -11.333 -27.367 -15.633 1.00 68.12 217 LEU A N 1
ATOM 1689 C CA . LEU A 1 217 ? -11.907 -28.714 -15.519 1.00 68.12 217 LEU A CA 1
ATOM 1690 C C . LEU A 1 217 ? -11.047 -29.780 -16.223 1.00 68.12 217 LEU A C 1
ATOM 1692 O O . LEU A 1 217 ? -10.911 -30.891 -15.722 1.00 68.12 217 LEU A O 1
ATOM 1696 N N . LEU A 1 218 ? -10.432 -29.444 -17.362 1.00 68.69 218 LEU A N 1
ATOM 1697 C CA . LEU A 1 218 ? -9.587 -30.364 -18.138 1.00 68.69 218 LEU A CA 1
ATOM 1698 C C . LEU A 1 218 ? -8.143 -30.480 -17.620 1.00 68.69 218 LEU A C 1
ATOM 1700 O O . LEU A 1 218 ? -7.461 -31.454 -17.935 1.00 68.69 218 LEU A O 1
ATOM 1704 N N . THR A 1 219 ? -7.658 -29.513 -16.834 1.00 63.69 219 THR A N 1
ATOM 1705 C CA . THR A 1 219 ? -6.349 -29.606 -16.160 1.00 63.69 219 THR A CA 1
ATOM 1706 C C . THR A 1 219 ? -6.358 -30.539 -14.951 1.00 63.69 219 THR A C 1
ATOM 1708 O O . THR A 1 219 ? -5.293 -31.012 -14.549 1.00 63.69 219 THR A O 1
ATOM 1711 N N . GLY A 1 220 ? -7.538 -30.859 -14.407 1.00 60.22 220 GLY A N 1
ATOM 1712 C CA . GLY A 1 220 ? -7.732 -31.998 -13.514 1.00 60.22 220 GLY A CA 1
ATOM 1713 C C . GLY A 1 220 ? -7.617 -33.284 -14.324 1.00 60.22 220 GLY A C 1
ATOM 1714 O O . GLY A 1 220 ? -8.615 -33.797 -14.817 1.00 60.22 220 GLY A O 1
ATOM 1715 N N . GLY A 1 221 ? -6.380 -33.735 -14.545 1.00 60.38 221 GLY A N 1
ATOM 1716 C CA . GLY A 1 221 ? -6.049 -34.835 -15.443 1.00 60.38 221 GLY A CA 1
ATOM 1717 C C . GLY A 1 221 ? -7.010 -36.018 -15.328 1.00 60.38 221 GLY A C 1
ATOM 1718 O O . GLY A 1 221 ? -7.283 -36.519 -14.239 1.00 60.38 221 GLY A O 1
ATOM 1719 N N . LEU A 1 222 ? -7.496 -36.476 -16.483 1.00 61.59 222 LEU A N 1
ATOM 1720 C CA . LEU A 1 222 ? -8.108 -37.788 -16.651 1.00 61.59 222 LEU A CA 1
ATOM 1721 C C . LEU A 1 222 ? -7.284 -38.805 -15.849 1.00 61.59 222 LEU A C 1
ATOM 1723 O O . LEU A 1 222 ? -6.088 -38.946 -16.109 1.00 61.59 222 LEU A O 1
ATOM 1727 N N . ASN A 1 223 ? -7.908 -39.489 -14.884 1.00 58.03 223 ASN A N 1
ATOM 1728 C CA . ASN A 1 223 ? -7.312 -40.588 -14.122 1.00 58.03 223 ASN A CA 1
ATOM 1729 C C . ASN A 1 223 ? -7.020 -41.774 -15.060 1.00 58.03 223 ASN A C 1
ATOM 1731 O O . ASN A 1 223 ? -7.652 -42.828 -14.991 1.00 58.03 223 ASN A O 1
ATOM 1735 N N . LEU A 1 224 ? -6.059 -41.606 -15.965 1.00 53.84 224 LEU A N 1
ATOM 1736 C CA . LEU A 1 224 ? -5.356 -42.693 -16.611 1.00 53.84 224 LEU A CA 1
ATOM 1737 C C . LEU A 1 224 ? -4.538 -43.336 -15.495 1.00 53.84 224 LEU A C 1
ATOM 1739 O O . LEU A 1 224 ? -3.442 -42.886 -15.166 1.00 53.84 224 LEU A O 1
ATOM 1743 N N . GLY A 1 225 ? -5.135 -44.332 -14.838 1.00 56.81 225 GLY A N 1
ATOM 1744 C CA . GLY A 1 225 ? -4.444 -45.141 -13.845 1.00 56.81 225 GLY A CA 1
ATOM 1745 C C . GLY A 1 225 ? -3.090 -45.612 -14.395 1.00 56.81 225 GLY A C 1
ATOM 1746 O O . GLY A 1 225 ? -2.953 -45.795 -15.609 1.00 56.81 225 GLY A O 1
ATOM 1747 N N . PRO A 1 226 ? -2.075 -45.784 -13.533 1.00 62.78 226 PRO A N 1
ATOM 1748 C CA . PRO A 1 226 ? -0.723 -46.082 -13.985 1.00 62.78 226 PRO A CA 1
ATOM 1749 C C . PRO A 1 226 ? -0.710 -47.330 -14.888 1.00 62.78 226 PRO A C 1
ATOM 1751 O O . PRO A 1 226 ? -1.421 -48.301 -14.599 1.00 62.78 226 PRO A O 1
ATOM 1754 N N . PRO A 1 227 ? 0.081 -47.332 -15.980 1.00 54.66 227 PRO A N 1
ATOM 1755 C CA . PRO A 1 227 ? 0.157 -48.469 -16.886 1.00 54.66 227 PRO A CA 1
ATOM 1756 C C . PRO A 1 227 ? 0.609 -49.713 -16.116 1.00 54.66 227 PRO A C 1
ATOM 1758 O O . PRO A 1 227 ? 1.584 -49.680 -15.364 1.00 54.66 227 PRO A O 1
ATOM 1761 N N . LYS A 1 228 ? -0.123 -50.819 -16.290 1.00 51.81 228 LYS A N 1
ATOM 1762 C CA . LYS A 1 228 ? 0.193 -52.113 -15.676 1.00 51.81 228 LYS A CA 1
ATOM 1763 C C . LYS A 1 228 ? 1.541 -52.608 -16.210 1.00 51.81 228 LYS A C 1
ATOM 1765 O O . LYS A 1 228 ? 1.611 -53.176 -17.295 1.00 51.81 228 LYS A O 1
ATOM 1770 N N . LEU A 1 229 ? 2.602 -52.395 -15.437 1.00 45.88 229 LEU A N 1
ATOM 1771 C CA . LEU A 1 229 ? 3.896 -53.034 -15.647 1.00 45.88 229 LEU A CA 1
ATOM 1772 C C . LEU A 1 229 ? 3.789 -54.504 -15.224 1.00 45.88 229 LEU A C 1
ATOM 1774 O O . LEU A 1 229 ? 3.506 -54.820 -14.069 1.00 45.88 229 LEU A O 1
ATOM 1778 N N . VAL A 1 230 ? 3.988 -55.397 -16.190 1.00 49.91 230 VAL A N 1
ATOM 1779 C CA . VAL A 1 230 ? 4.081 -56.845 -15.995 1.00 49.91 230 VAL A CA 1
ATOM 1780 C C . VAL A 1 230 ? 5.509 -57.148 -15.532 1.00 49.91 230 VAL A C 1
ATOM 1782 O O . VAL A 1 230 ? 6.444 -57.102 -16.324 1.00 49.91 230 VAL A O 1
ATOM 1785 N N . GLY A 1 231 ? 5.684 -57.402 -14.236 1.00 54.69 231 GLY A N 1
ATOM 1786 C CA . GLY A 1 231 ? 6.960 -57.758 -13.610 1.00 54.69 231 GLY A CA 1
ATOM 1787 C C . GLY A 1 231 ? 6.739 -58.371 -12.218 1.00 54.69 231 GLY A C 1
ATOM 1788 O O . GLY A 1 231 ? 5.698 -58.113 -11.608 1.00 54.69 231 GLY A O 1
ATOM 1789 N N . PRO A 1 232 ? 7.654 -59.232 -11.731 1.00 47.06 232 PRO A N 1
ATOM 1790 C CA . PRO A 1 232 ? 7.409 -60.096 -10.578 1.00 47.06 232 PRO A CA 1
ATOM 1791 C C . PRO A 1 232 ? 7.235 -59.297 -9.282 1.00 47.06 232 PRO A C 1
ATOM 1793 O O . PRO A 1 232 ? 7.963 -58.348 -8.994 1.00 47.06 232 PRO A O 1
ATOM 1796 N N . GLN A 1 233 ? 6.222 -59.698 -8.517 1.00 44.97 233 GLN A N 1
ATOM 1797 C CA . GLN A 1 233 ? 5.700 -58.971 -7.369 1.00 44.97 233 GLN A CA 1
ATOM 1798 C C . GLN A 1 233 ? 6.676 -58.925 -6.190 1.00 44.97 233 GLN A C 1
ATOM 1800 O O . GLN A 1 233 ? 7.117 -59.956 -5.691 1.00 44.97 233 GLN A O 1
ATOM 1805 N N . GLN A 1 234 ? 6.924 -57.717 -5.686 1.00 49.22 234 GLN A N 1
ATOM 1806 C CA . GLN A 1 234 ? 7.412 -57.487 -4.326 1.00 49.22 234 GLN A CA 1
ATOM 1807 C C . GLN A 1 234 ? 6.194 -57.324 -3.395 1.00 49.22 234 GLN A C 1
ATOM 1809 O O . GLN A 1 234 ? 5.238 -56.632 -3.770 1.00 49.22 234 GLN A O 1
ATOM 1814 N N . PRO A 1 235 ? 6.183 -57.940 -2.199 1.00 47.00 235 PRO A N 1
ATOM 1815 C CA . PRO A 1 235 ? 5.044 -57.867 -1.295 1.00 47.00 235 PRO A CA 1
ATOM 1816 C C . PRO A 1 235 ? 4.855 -56.438 -0.778 1.00 47.00 235 PRO A C 1
ATOM 1818 O O . PRO A 1 235 ? 5.757 -55.826 -0.203 1.00 47.00 235 PRO A O 1
ATOM 1821 N N . LYS A 1 236 ? 3.645 -55.912 -0.977 1.00 46.25 236 LYS A N 1
ATOM 1822 C CA . LYS A 1 236 ? 3.204 -54.614 -0.461 1.00 46.25 236 LYS A CA 1
ATOM 1823 C C . LYS A 1 236 ? 3.220 -54.642 1.068 1.00 46.25 236 LYS A C 1
ATOM 1825 O O . LYS A 1 236 ? 2.511 -55.440 1.677 1.00 46.25 236 LYS A O 1
ATOM 1830 N N . LYS A 1 237 ? 3.982 -53.736 1.684 1.00 49.34 237 LYS A N 1
ATOM 1831 C CA . LYS A 1 237 ? 3.856 -53.428 3.110 1.00 49.34 237 LYS A CA 1
ATOM 1832 C C . LYS A 1 237 ? 2.732 -52.417 3.292 1.00 49.34 237 LYS A C 1
ATOM 1834 O O . LYS A 1 237 ? 2.827 -51.270 2.869 1.00 49.34 237 LYS A O 1
ATOM 1839 N N . ILE A 1 238 ? 1.653 -52.900 3.888 1.00 44.22 238 ILE A N 1
ATOM 1840 C CA . ILE A 1 238 ? 0.589 -52.103 4.484 1.00 44.22 238 ILE A CA 1
ATOM 1841 C C . ILE A 1 238 ? 1.152 -51.562 5.799 1.00 44.22 238 ILE A C 1
ATOM 1843 O O . ILE A 1 238 ? 1.641 -52.335 6.620 1.00 44.22 238 ILE A O 1
ATOM 1847 N N . GLY A 1 239 ? 1.103 -50.248 5.986 1.00 44.62 239 GLY A N 1
ATOM 1848 C CA . GLY A 1 239 ? 1.492 -49.606 7.235 1.00 44.62 239 GLY A CA 1
ATOM 1849 C C . GLY A 1 239 ? 2.213 -48.294 6.985 1.00 44.62 239 GLY A C 1
ATOM 1850 O O . GLY A 1 239 ? 3.307 -48.269 6.438 1.00 44.62 239 GLY A O 1
ATOM 1851 N N . PHE A 1 240 ? 1.588 -47.214 7.433 1.00 52.22 240 PHE A N 1
ATOM 1852 C CA . PHE A 1 240 ? 2.009 -45.811 7.413 1.00 52.22 240 PHE A CA 1
ATOM 1853 C C . PHE A 1 240 ? 3.313 -45.522 8.205 1.00 52.22 240 PHE A C 1
ATOM 1855 O O . PHE A 1 240 ? 3.561 -44.401 8.631 1.00 52.22 240 PHE A O 1
ATOM 1862 N N . ALA A 1 241 ? 4.145 -46.533 8.465 1.00 63.62 241 ALA A N 1
ATOM 1863 C CA . ALA A 1 241 ? 5.313 -46.436 9.327 1.00 63.62 241 ALA A CA 1
ATOM 1864 C C . ALA A 1 241 ? 6.608 -46.459 8.505 1.00 63.62 241 ALA A C 1
ATOM 1866 O O . ALA A 1 241 ? 6.921 -47.449 7.842 1.00 63.62 241 ALA A O 1
ATOM 1867 N N . LEU A 1 242 ? 7.376 -45.373 8.608 1.00 72.31 242 LEU A N 1
ATOM 1868 C CA . LEU A 1 242 ? 8.744 -45.273 8.098 1.00 72.31 242 LEU A CA 1
ATOM 1869 C C . LEU A 1 242 ? 9.626 -46.415 8.651 1.00 72.31 242 LEU A C 1
ATOM 1871 O O . LEU A 1 242 ? 9.426 -46.843 9.798 1.00 72.31 242 LEU A O 1
ATOM 1875 N N . PRO A 1 243 ? 10.600 -46.920 7.868 1.00 77.06 243 PRO A N 1
ATOM 1876 C CA . PRO A 1 243 ? 11.532 -47.948 8.316 1.00 77.06 243 PRO A CA 1
ATOM 1877 C C . PRO A 1 243 ? 12.323 -47.487 9.551 1.00 77.06 243 PRO A C 1
ATOM 1879 O O . PRO A 1 243 ? 12.647 -46.314 9.703 1.00 77.06 243 PRO A O 1
ATOM 1882 N N . ILE A 1 244 ? 12.663 -48.429 10.438 1.00 69.50 244 ILE A N 1
ATOM 1883 C CA . ILE A 1 244 ? 13.289 -48.162 11.752 1.00 69.50 244 ILE A CA 1
ATOM 1884 C C . ILE A 1 244 ? 14.569 -47.314 11.633 1.00 69.50 244 ILE A C 1
ATOM 1886 O O . ILE A 1 244 ? 14.817 -46.452 12.471 1.00 69.50 244 ILE A O 1
ATOM 1890 N N . ALA A 1 245 ? 15.356 -47.518 10.572 1.00 74.00 245 ALA A N 1
ATOM 1891 C CA . ALA A 1 245 ? 16.562 -46.735 10.305 1.00 74.00 245 ALA A CA 1
ATOM 1892 C C . ALA A 1 245 ? 16.259 -45.259 9.990 1.00 74.00 245 ALA A C 1
ATOM 1894 O O . ALA A 1 245 ? 16.987 -44.371 10.418 1.00 74.00 245 ALA A O 1
ATOM 1895 N N . GLU A 1 246 ? 15.162 -44.996 9.282 1.00 75.25 246 GLU A N 1
ATOM 1896 C CA . GLU A 1 246 ? 14.744 -43.649 8.891 1.00 75.25 246 GLU A CA 1
ATOM 1897 C C . GLU A 1 246 ? 14.072 -42.914 10.055 1.00 75.25 246 GLU A C 1
ATOM 1899 O O . GLU A 1 246 ? 14.310 -41.726 10.243 1.00 75.25 246 GLU A O 1
ATOM 1904 N N . ARG A 1 247 ? 13.347 -43.639 10.919 1.00 76.38 247 ARG A N 1
ATOM 1905 C CA . ARG A 1 247 ? 12.821 -43.094 12.179 1.00 76.38 247 ARG A CA 1
ATOM 1906 C C . ARG A 1 247 ? 13.944 -42.642 13.114 1.00 76.38 247 ARG A C 1
ATOM 1908 O O . ARG A 1 247 ? 13.878 -41.546 13.648 1.00 76.38 247 ARG A O 1
ATOM 1915 N N . LYS A 1 248 ? 14.999 -43.450 13.259 1.00 81.19 248 LYS A N 1
ATOM 1916 C CA . LYS A 1 248 ? 16.144 -43.113 14.119 1.00 81.19 248 LYS A CA 1
ATOM 1917 C C . LYS A 1 248 ? 16.946 -41.922 13.580 1.00 81.19 248 LYS A C 1
ATOM 1919 O O . LYS A 1 248 ? 17.407 -41.090 14.350 1.00 81.19 248 LYS A O 1
ATOM 1924 N N . ALA A 1 249 ? 17.065 -41.814 12.255 1.00 78.44 249 ALA A N 1
ATOM 1925 C CA . ALA A 1 249 ? 17.698 -40.669 11.606 1.00 78.44 249 ALA A CA 1
ATOM 1926 C C . ALA A 1 249 ? 16.859 -39.382 11.717 1.00 78.44 249 ALA A C 1
ATOM 1928 O O . ALA A 1 249 ? 17.422 -38.296 11.829 1.00 78.44 249 ALA A O 1
ATOM 1929 N N . GLN A 1 250 ? 15.526 -39.488 11.688 1.00 76.94 250 GLN A N 1
ATOM 1930 C CA . GLN A 1 250 ? 14.633 -38.358 11.956 1.00 76.94 250 GLN A CA 1
ATOM 1931 C C . GLN A 1 250 ? 14.703 -37.919 13.418 1.00 76.94 250 GLN A C 1
ATOM 1933 O O . GLN A 1 250 ? 14.829 -36.731 13.668 1.00 76.94 250 GLN A O 1
ATOM 1938 N N . GLU A 1 251 ? 14.717 -38.860 14.359 1.00 78.50 251 GLU A N 1
ATOM 1939 C CA . GLU A 1 251 ? 14.798 -38.581 15.796 1.00 78.50 251 GLU A CA 1
ATOM 1940 C C . GLU A 1 251 ? 16.124 -37.898 16.181 1.00 78.50 251 GLU A C 1
ATOM 1942 O O . GLU A 1 251 ? 16.128 -36.951 16.963 1.00 78.50 251 GLU A O 1
ATOM 1947 N N . GLU A 1 252 ? 17.254 -38.292 15.577 1.00 79.25 252 GLU A N 1
ATOM 1948 C CA . GLU A 1 252 ? 18.525 -37.569 15.752 1.00 79.25 252 GLU A CA 1
ATOM 1949 C C . GLU A 1 252 ? 18.496 -36.163 15.144 1.00 79.25 252 GLU A C 1
ATOM 1951 O O . GLU A 1 252 ? 19.032 -35.231 15.742 1.00 79.25 252 GLU A O 1
ATOM 1956 N N . ARG A 1 253 ? 17.864 -35.981 13.978 1.00 78.31 253 ARG A N 1
ATOM 1957 C CA . ARG A 1 253 ? 17.722 -34.655 13.359 1.00 78.31 253 ARG A CA 1
ATOM 1958 C C . ARG A 1 253 ? 16.822 -33.740 14.174 1.00 78.31 253 ARG A C 1
ATOM 1960 O O . ARG A 1 253 ? 17.193 -32.598 14.390 1.00 78.31 253 ARG A O 1
ATOM 1967 N N . GLU A 1 254 ? 15.694 -34.249 14.649 1.00 75.81 254 GLU A N 1
ATOM 1968 C CA . GLU A 1 254 ? 14.738 -33.518 15.479 1.00 75.81 254 GLU A CA 1
ATOM 1969 C C . GLU A 1 254 ? 15.349 -33.164 16.840 1.00 75.81 254 GLU A C 1
ATOM 1971 O O . GLU A 1 254 ? 15.139 -32.071 17.360 1.00 75.81 254 GLU A O 1
ATOM 1976 N N . ARG A 1 255 ? 16.187 -34.043 17.401 1.00 78.88 255 ARG A N 1
ATOM 1977 C CA . ARG A 1 255 ? 16.957 -33.747 18.612 1.00 78.88 255 ARG A CA 1
ATOM 1978 C C . ARG A 1 255 ? 17.990 -32.644 18.387 1.00 78.88 255 ARG A C 1
ATOM 1980 O O . ARG A 1 255 ? 18.053 -31.720 19.188 1.00 78.88 255 ARG A O 1
ATOM 1987 N N . LEU A 1 256 ? 18.758 -32.714 17.299 1.00 77.50 256 LEU A N 1
ATOM 1988 C CA . LEU A 1 256 ? 19.725 -31.672 16.940 1.00 77.50 256 LEU A CA 1
ATOM 1989 C C . LEU A 1 256 ? 19.040 -30.347 16.590 1.00 77.50 256 LEU A C 1
ATOM 1991 O O . LEU A 1 256 ? 19.580 -29.290 16.886 1.00 77.50 256 LEU A O 1
ATOM 1995 N N . GLU A 1 257 ? 17.855 -30.392 15.984 1.00 69.62 257 GLU A N 1
ATOM 1996 C CA . GLU A 1 257 ? 17.046 -29.216 15.665 1.00 69.62 257 GLU A CA 1
ATOM 1997 C C . GLU A 1 257 ? 16.466 -28.578 16.930 1.00 69.62 257 GLU A C 1
ATOM 1999 O O . GLU A 1 257 ? 16.546 -27.365 17.066 1.00 69.62 257 GLU A O 1
ATOM 2004 N N . ASN A 1 258 ? 15.990 -29.370 17.895 1.00 63.50 258 ASN A N 1
ATOM 2005 C CA . ASN A 1 258 ? 15.548 -28.874 19.202 1.00 63.50 258 ASN A CA 1
ATOM 2006 C C . ASN A 1 258 ? 16.711 -28.329 20.057 1.00 63.50 258 ASN A C 1
ATOM 2008 O O . ASN A 1 258 ? 16.536 -27.351 20.783 1.00 63.50 258 ASN A O 1
ATOM 2012 N N . GLU A 1 259 ? 17.901 -28.933 19.966 1.00 65.75 259 GLU A N 1
ATOM 2013 C CA . GLU A 1 259 ? 19.126 -28.433 20.610 1.00 65.75 259 GLU A CA 1
ATOM 2014 C C . GLU A 1 259 ? 19.646 -27.152 19.920 1.00 65.75 259 GLU A C 1
ATOM 2016 O O . GLU A 1 259 ? 20.124 -26.242 20.595 1.00 65.75 259 GLU A O 1
ATOM 2021 N N . ALA A 1 260 ? 19.502 -27.032 18.593 1.00 62.91 260 ALA A N 1
ATOM 2022 C CA . ALA A 1 260 ? 19.880 -25.844 17.821 1.00 62.91 260 ALA A CA 1
ATOM 2023 C C . ALA A 1 260 ? 18.851 -24.705 17.905 1.00 62.91 260 ALA A C 1
ATOM 2025 O O . ALA A 1 260 ? 19.228 -23.538 17.802 1.00 62.91 260 ALA A O 1
ATOM 2026 N N . SER A 1 261 ? 17.568 -25.021 18.103 1.00 57.25 261 SER A N 1
ATOM 2027 C CA . SER A 1 261 ? 16.494 -24.035 18.237 1.00 57.25 261 SER A CA 1
ATOM 2028 C C . SER A 1 261 ? 16.459 -23.372 19.610 1.00 57.25 261 SER A C 1
ATOM 2030 O O . SER A 1 261 ? 15.585 -22.544 19.830 1.00 57.25 261 SER A O 1
ATOM 2032 N N . GLY A 1 262 ? 17.356 -23.736 20.535 1.00 50.19 262 GLY A N 1
ATOM 2033 C CA . GLY A 1 262 ? 17.453 -23.081 21.835 1.00 50.19 262 GLY A CA 1
ATOM 2034 C C . GLY A 1 262 ? 16.129 -23.067 22.594 1.00 50.19 262 GLY A C 1
ATOM 2035 O O . GLY A 1 262 ? 15.820 -22.069 23.229 1.00 50.19 262 GLY A O 1
ATOM 2036 N N . LYS A 1 263 ? 15.344 -24.154 22.534 1.00 49.00 263 LYS A N 1
ATOM 2037 C CA . LYS A 1 263 ? 14.226 -24.352 23.467 1.00 49.00 263 LYS A CA 1
ATOM 2038 C C . LYS A 1 263 ? 14.815 -24.684 24.831 1.00 49.00 263 LYS A C 1
ATOM 2040 O O . LYS A 1 263 ? 14.871 -25.841 25.252 1.00 49.00 263 LYS A O 1
ATOM 2045 N N . THR A 1 264 ? 15.366 -23.672 25.489 1.00 44.31 264 THR A N 1
ATOM 2046 C CA . THR A 1 264 ? 15.638 -23.745 26.913 1.00 44.31 264 THR A CA 1
ATOM 2047 C C . THR A 1 264 ? 14.295 -23.933 27.610 1.00 44.31 264 THR A C 1
ATOM 2049 O O . THR A 1 264 ? 13.270 -23.401 27.190 1.00 44.31 264 THR A O 1
ATOM 2052 N N . LYS A 1 265 ? 14.295 -24.684 28.711 1.00 49.41 265 LYS A N 1
ATOM 2053 C CA . LYS A 1 265 ? 13.159 -24.780 29.644 1.00 49.41 265 LYS A CA 1
ATOM 2054 C C . LYS A 1 265 ? 12.687 -23.415 30.190 1.00 49.41 265 LYS A C 1
ATOM 2056 O O . LYS A 1 265 ? 11.749 -23.381 30.966 1.00 49.41 265 LYS A O 1
ATOM 2061 N N . GLU A 1 266 ? 13.325 -22.318 29.789 1.00 45.38 266 GLU A N 1
ATOM 2062 C CA . GLU A 1 266 ? 12.994 -20.942 30.147 1.00 45.38 266 GLU A CA 1
ATOM 2063 C C . GLU A 1 266 ? 11.759 -20.423 29.381 1.00 45.38 266 GLU A C 1
ATOM 2065 O O . GLU A 1 266 ? 11.055 -19.568 29.904 1.00 45.38 266 GLU A O 1
ATOM 2070 N N . GLU A 1 267 ? 11.420 -20.964 28.198 1.00 47.31 267 GLU A N 1
ATOM 2071 C CA . GLU A 1 267 ? 10.195 -20.557 27.472 1.00 47.31 267 GLU A CA 1
ATOM 2072 C C . GLU A 1 267 ? 8.900 -21.087 28.122 1.00 47.31 267 GLU A C 1
ATOM 2074 O O . GLU A 1 267 ? 7.840 -20.479 27.963 1.00 47.31 267 GLU A O 1
ATOM 2079 N N . ASP A 1 268 ? 8.979 -22.188 28.879 1.00 46.88 268 ASP A N 1
ATOM 2080 C CA . ASP A 1 268 ? 7.845 -22.717 29.651 1.00 46.88 268 ASP A CA 1
ATOM 2081 C C . ASP A 1 268 ? 7.601 -21.889 30.932 1.00 46.88 268 ASP A C 1
ATOM 2083 O O . ASP A 1 268 ? 6.454 -21.730 31.352 1.00 46.88 268 ASP A O 1
ATOM 2087 N N . ASP A 1 269 ? 8.654 -21.290 31.504 1.00 50.28 269 ASP A N 1
ATOM 2088 C CA . ASP A 1 269 ? 8.576 -20.453 32.711 1.00 50.28 269 ASP A CA 1
ATOM 2089 C C . ASP A 1 269 ? 8.087 -19.015 32.409 1.00 50.28 269 ASP A C 1
ATOM 2091 O O . ASP A 1 269 ? 7.509 -18.358 33.279 1.00 50.28 269 ASP A O 1
ATOM 2095 N N . GLU A 1 270 ? 8.243 -18.516 31.174 1.00 52.84 270 GLU A N 1
ATOM 2096 C CA . GLU A 1 270 ? 7.698 -17.210 30.760 1.00 52.84 270 GLU A CA 1
ATOM 2097 C C . GLU A 1 270 ? 6.192 -17.256 30.431 1.00 52.84 270 GLU A C 1
ATOM 2099 O O . GLU A 1 270 ? 5.502 -16.244 30.571 1.00 52.84 270 GLU A O 1
ATOM 2104 N N . GLU A 1 271 ? 5.635 -18.418 30.059 1.00 50.19 271 GLU A N 1
ATOM 2105 C CA . GLU A 1 271 ? 4.204 -18.576 29.748 1.00 50.19 271 GLU A CA 1
ATOM 2106 C C . GLU A 1 271 ? 3.291 -18.645 30.993 1.00 50.19 271 GLU A C 1
ATOM 2108 O O . GLU A 1 271 ? 2.063 -18.538 30.857 1.00 50.19 271 GLU A O 1
ATOM 2113 N N . GLU A 1 272 ? 3.828 -18.785 32.209 1.00 53.09 272 GLU A N 1
ATOM 2114 C CA . GLU A 1 272 ? 3.020 -18.881 33.440 1.00 53.09 272 GLU A CA 1
ATOM 2115 C C . GLU A 1 272 ? 2.390 -17.540 33.883 1.00 53.09 272 GLU A C 1
ATOM 2117 O O . GLU A 1 272 ? 1.466 -17.533 34.699 1.00 53.09 272 GLU A O 1
ATOM 2122 N N . GLY A 1 273 ? 2.809 -16.406 33.301 1.00 58.91 273 GLY A N 1
ATOM 2123 C CA . GLY A 1 273 ? 2.306 -15.065 33.642 1.00 58.91 273 GLY A CA 1
ATOM 2124 C C . GLY A 1 273 ? 1.365 -14.400 32.625 1.00 58.91 273 GLY A C 1
ATOM 2125 O O . GLY A 1 273 ? 0.734 -13.395 32.956 1.00 58.91 273 GLY A O 1
ATOM 2126 N N . LEU A 1 274 ? 1.254 -14.921 31.395 1.00 63.34 274 LEU A N 1
ATOM 2127 C CA . LEU A 1 274 ? 0.489 -14.266 30.324 1.00 63.34 274 LEU A CA 1
ATOM 2128 C C . LEU A 1 274 ? -1.005 -14.588 30.378 1.00 63.34 274 LEU A C 1
ATOM 2130 O O . LEU A 1 274 ? -1.437 -15.732 30.557 1.00 63.34 274 LEU A O 1
ATOM 2134 N N . THR A 1 275 ? -1.813 -13.558 30.141 1.00 80.88 275 THR A N 1
ATOM 2135 C CA . THR A 1 275 ? -3.273 -13.681 30.086 1.00 80.88 275 THR A CA 1
ATOM 2136 C C . THR A 1 275 ? -3.707 -14.613 28.942 1.00 80.88 275 THR A C 1
ATOM 2138 O O . THR A 1 275 ? -3.032 -14.715 27.917 1.00 80.88 275 THR A O 1
ATOM 2141 N N . GLN A 1 276 ? -4.871 -15.275 29.053 1.00 79.19 276 GLN A N 1
ATOM 2142 C CA . GLN A 1 276 ? -5.388 -16.164 27.987 1.00 79.19 276 GLN A CA 1
ATOM 2143 C C . GLN A 1 276 ? -5.457 -15.473 26.608 1.00 79.19 276 GLN A C 1
ATOM 2145 O O . GLN A 1 276 ? -5.272 -16.117 25.576 1.00 79.19 276 GLN A O 1
ATOM 2150 N N . ALA A 1 277 ? -5.675 -14.154 26.586 1.00 75.06 277 ALA A N 1
ATOM 2151 C CA . ALA A 1 277 ? -5.698 -13.351 25.368 1.00 75.06 277 ALA A CA 1
ATOM 2152 C C . ALA A 1 277 ? -4.308 -13.185 24.726 1.00 75.06 277 ALA A C 1
ATOM 2154 O O . ALA A 1 277 ? -4.195 -13.188 23.501 1.00 75.06 277 ALA A O 1
ATOM 2155 N N . GLU A 1 278 ? -3.251 -13.054 25.525 1.00 79.31 278 GLU A N 1
ATOM 2156 C CA . GLU A 1 278 ? -1.875 -12.967 25.026 1.00 79.31 278 GLU A CA 1
ATOM 2157 C C . GLU A 1 278 ? -1.373 -14.315 24.518 1.00 79.31 278 GLU A C 1
ATOM 2159 O O . GLU A 1 278 ? -0.773 -14.365 23.447 1.00 79.31 278 GLU A O 1
ATOM 2164 N N . LYS A 1 279 ? -1.726 -15.418 25.191 1.00 81.62 279 LYS A N 1
ATOM 2165 C CA . LYS A 1 279 ? -1.421 -16.775 24.703 1.00 81.62 279 LYS A CA 1
ATOM 2166 C C . LYS A 1 279 ? -2.036 -17.040 23.328 1.00 81.62 279 LYS A C 1
ATOM 2168 O O . LYS A 1 279 ? -1.382 -17.582 22.437 1.00 81.62 279 LYS A O 1
ATOM 2173 N N . LEU A 1 280 ? -3.279 -16.602 23.115 1.00 80.12 280 LEU A N 1
ATOM 2174 C CA . LEU A 1 280 ? -3.949 -16.742 21.821 1.00 80.12 280 LEU A CA 1
ATOM 2175 C C . LEU A 1 280 ? -3.288 -15.882 20.730 1.00 80.12 280 LEU A C 1
ATOM 2177 O O . LEU A 1 280 ? -3.165 -16.324 19.587 1.00 80.12 280 LEU A O 1
ATOM 2181 N N . LYS A 1 281 ? -2.830 -14.671 21.076 1.00 84.44 281 LYS A N 1
ATOM 2182 C CA . LYS A 1 281 ? -2.075 -13.804 20.157 1.00 84.44 281 LYS A CA 1
ATOM 2183 C C . LYS A 1 281 ? -0.734 -14.422 19.774 1.00 84.44 281 LYS A C 1
ATOM 2185 O O . LYS A 1 281 ? -0.456 -14.509 18.583 1.00 84.44 281 LYS A O 1
ATOM 2190 N N . LEU A 1 282 ? 0.030 -14.916 20.746 1.00 84.12 282 LEU A N 1
ATOM 2191 C CA . LEU A 1 282 ? 1.326 -15.553 20.513 1.00 84.12 282 LEU A CA 1
ATOM 2192 C C . LEU A 1 282 ? 1.184 -16.827 19.666 1.00 84.12 282 LEU A C 1
ATOM 2194 O O . LEU A 1 282 ? 1.954 -17.052 18.735 1.00 84.12 282 LEU A O 1
ATOM 2198 N N . SER A 1 283 ? 0.150 -17.636 19.921 1.00 84.44 283 SER A N 1
ATOM 2199 C CA . SER A 1 283 ? -0.174 -18.809 19.099 1.00 84.44 283 SER A CA 1
ATOM 2200 C C . SER A 1 283 ? -0.501 -18.421 17.652 1.00 84.44 283 SER A C 1
ATOM 2202 O O . SER A 1 283 ? 0.041 -19.005 16.710 1.00 84.44 283 SER A O 1
ATOM 2204 N N . ARG A 1 284 ? -1.334 -17.390 17.460 1.00 85.00 284 ARG A N 1
ATOM 2205 C CA . ARG A 1 284 ? -1.685 -16.868 16.133 1.00 85.00 284 ARG A CA 1
ATOM 2206 C C . ARG A 1 284 ? -0.474 -16.279 15.407 1.00 85.00 284 ARG A C 1
ATOM 2208 O O . ARG A 1 284 ? -0.356 -16.449 14.197 1.00 85.00 284 ARG A O 1
ATOM 2215 N N . GLU A 1 285 ? 0.424 -15.620 16.127 1.00 83.12 285 GLU A N 1
ATOM 2216 C CA . GLU A 1 285 ? 1.668 -15.070 15.589 1.00 83.12 285 GLU A CA 1
ATOM 2217 C C . GLU A 1 285 ? 2.625 -16.181 15.147 1.00 83.12 285 GLU A C 1
ATOM 2219 O O . GLU A 1 285 ? 3.093 -16.165 14.010 1.00 83.12 285 GLU A O 1
ATOM 2224 N N . ARG A 1 286 ? 2.817 -17.220 15.972 1.00 85.06 286 ARG A N 1
ATOM 2225 C CA . ARG A 1 286 ? 3.587 -18.423 15.603 1.00 85.06 286 ARG A CA 1
ATOM 2226 C C . ARG A 1 286 ? 3.019 -19.090 14.341 1.00 85.06 286 ARG A C 1
ATOM 2228 O O . ARG A 1 286 ? 3.774 -19.428 13.432 1.00 85.06 286 ARG A O 1
ATOM 2235 N N . GLN A 1 287 ? 1.694 -19.225 14.243 1.00 87.25 287 GLN A N 1
ATOM 2236 C CA . GLN A 1 287 ? 1.026 -19.770 13.052 1.00 87.25 287 GLN A CA 1
ATOM 2237 C C . GLN A 1 287 ? 1.197 -18.873 11.816 1.00 87.25 287 GLN A C 1
ATOM 2239 O O . GLN A 1 287 ? 1.443 -19.376 10.719 1.00 87.25 287 GLN A O 1
ATOM 2244 N N . SER A 1 288 ? 1.102 -17.553 11.987 1.00 88.19 288 SER A N 1
ATOM 2245 C CA . SER A 1 288 ? 1.315 -16.575 10.916 1.00 88.19 288 SER A CA 1
ATOM 2246 C C . SER A 1 288 ? 2.750 -16.625 10.388 1.00 88.19 288 SER A C 1
ATOM 2248 O O . SER A 1 288 ? 2.957 -16.664 9.176 1.00 88.19 288 SER A O 1
ATOM 2250 N N . ASN A 1 289 ? 3.734 -16.694 11.285 1.00 85.50 289 ASN A N 1
ATOM 2251 C CA . ASN A 1 289 ? 5.153 -16.761 10.937 1.00 85.50 289 ASN A CA 1
ATOM 2252 C C . ASN A 1 289 ? 5.495 -18.066 10.204 1.00 85.50 289 ASN A C 1
ATOM 2254 O O . ASN A 1 289 ? 6.219 -18.038 9.210 1.00 85.50 289 ASN A O 1
ATOM 2258 N N . LEU A 1 290 ? 4.916 -19.198 10.619 1.00 85.69 290 LEU A N 1
ATOM 2259 C CA . LEU A 1 290 ? 5.061 -20.474 9.913 1.00 85.69 290 LEU A CA 1
ATOM 2260 C C . LEU A 1 290 ? 4.523 -20.387 8.474 1.00 85.69 290 LEU A C 1
ATOM 2262 O O . LEU A 1 290 ? 5.186 -20.803 7.524 1.00 85.69 290 LEU A O 1
ATOM 2266 N N . LEU A 1 291 ? 3.324 -19.826 8.302 1.00 85.62 291 LEU A N 1
ATOM 2267 C CA . LEU A 1 291 ? 2.686 -19.685 6.991 1.00 85.62 291 LEU A CA 1
ATOM 2268 C C . LEU A 1 291 ? 3.481 -18.722 6.094 1.00 85.62 291 LEU A C 1
ATOM 2270 O O . LEU A 1 291 ? 3.691 -18.989 4.909 1.00 85.62 291 LEU A O 1
ATOM 2274 N N . GLN A 1 292 ? 4.002 -17.642 6.678 1.00 84.12 292 GLN A N 1
ATOM 2275 C CA . GLN A 1 292 ? 4.914 -16.718 6.013 1.00 84.12 292 GLN A CA 1
ATOM 2276 C C . GLN A 1 292 ? 6.199 -17.420 5.557 1.00 84.12 292 GLN A C 1
ATOM 2278 O O . GLN A 1 292 ? 6.608 -17.253 4.407 1.00 84.12 292 GLN A O 1
ATOM 2283 N N . GLN A 1 293 ? 6.814 -18.240 6.411 1.00 87.81 293 GLN A N 1
ATOM 2284 C CA . GLN A 1 293 ? 8.015 -19.001 6.071 1.00 87.81 293 GLN A CA 1
ATOM 2285 C C . GLN A 1 293 ? 7.751 -19.981 4.918 1.00 87.81 293 GLN A C 1
ATOM 2287 O O . GLN A 1 293 ? 8.533 -20.033 3.968 1.00 87.81 293 GLN A O 1
ATOM 2292 N N . GLN A 1 294 ? 6.609 -20.676 4.927 1.00 87.06 294 GLN A N 1
ATOM 2293 C CA . GLN A 1 294 ? 6.196 -21.555 3.826 1.00 87.06 294 GLN A CA 1
ATOM 2294 C C . GLN A 1 294 ? 6.018 -20.791 2.504 1.00 87.06 294 GLN A C 1
ATOM 2296 O O . GLN A 1 294 ? 6.452 -21.265 1.451 1.00 87.06 294 GLN A O 1
ATOM 2301 N N . LEU A 1 295 ? 5.430 -19.591 2.538 1.00 88.12 295 LEU A N 1
ATOM 2302 C CA . LEU A 1 295 ? 5.306 -18.724 1.361 1.00 88.12 295 LEU A CA 1
ATOM 2303 C C . LEU A 1 295 ? 6.674 -18.286 0.822 1.00 88.12 295 LEU A C 1
ATOM 2305 O O . LEU A 1 295 ? 6.916 -18.398 -0.382 1.00 88.12 295 LEU A O 1
ATOM 2309 N N . ILE A 1 296 ? 7.579 -17.855 1.705 1.00 86.88 296 ILE A N 1
ATOM 2310 C CA . ILE A 1 296 ? 8.951 -17.458 1.351 1.00 86.88 296 ILE A CA 1
ATOM 2311 C C . ILE A 1 296 ? 9.705 -18.633 0.716 1.00 86.88 296 ILE A C 1
ATOM 2313 O O . ILE A 1 296 ? 10.399 -18.469 -0.290 1.00 86.88 296 ILE A O 1
ATOM 2317 N N . GLU A 1 297 ? 9.561 -19.842 1.256 1.00 85.75 297 GLU A N 1
ATOM 2318 C CA . GLU A 1 297 ? 10.178 -21.041 0.688 1.00 85.75 297 GLU A CA 1
ATOM 2319 C C . GLU A 1 297 ? 9.628 -21.396 -0.696 1.00 85.75 297 GLU A C 1
ATOM 2321 O O . GLU A 1 297 ? 10.404 -21.746 -1.592 1.00 85.75 297 GLU A O 1
ATOM 2326 N N . LEU A 1 298 ? 8.312 -21.296 -0.900 1.00 88.12 298 LEU A N 1
ATOM 2327 C CA . LEU A 1 298 ? 7.691 -21.526 -2.206 1.00 88.12 298 LEU A CA 1
ATOM 2328 C C . LEU A 1 298 ? 8.146 -20.490 -3.241 1.00 88.12 298 LEU A C 1
ATOM 2330 O O . LEU A 1 298 ? 8.418 -20.851 -4.389 1.00 88.12 298 LEU A O 1
ATOM 2334 N N . GLU A 1 299 ? 8.274 -19.225 -2.847 1.00 82.06 299 GLU A N 1
ATOM 2335 C CA . GLU A 1 299 ? 8.774 -18.152 -3.710 1.00 82.06 299 GLU A CA 1
ATOM 2336 C C . GLU A 1 299 ? 10.247 -18.375 -4.079 1.00 82.06 299 GLU A C 1
ATOM 2338 O O . GLU A 1 299 ? 10.604 -18.352 -5.259 1.00 82.06 299 GLU A O 1
ATOM 2343 N N . ASN A 1 300 ? 11.092 -18.707 -3.100 1.00 86.06 300 ASN A N 1
ATOM 2344 C CA . ASN A 1 300 ? 12.497 -19.036 -3.334 1.00 86.06 300 ASN A CA 1
ATOM 2345 C C . ASN A 1 300 ? 12.661 -20.263 -4.242 1.00 86.06 300 ASN A C 1
ATOM 2347 O O . ASN A 1 300 ? 13.545 -20.275 -5.100 1.00 86.06 300 ASN A O 1
ATOM 2351 N N . LYS A 1 301 ? 11.803 -21.283 -4.105 1.00 87.69 301 LYS A N 1
ATOM 2352 C CA . LYS A 1 301 ? 11.773 -22.440 -5.014 1.00 87.69 301 LYS A CA 1
ATOM 2353 C C . LYS A 1 301 ? 11.388 -22.029 -6.434 1.00 87.69 301 LYS A C 1
ATOM 2355 O O . LYS A 1 301 ? 12.091 -22.400 -7.370 1.00 87.69 301 LYS A O 1
ATOM 2360 N N . LYS A 1 302 ? 10.331 -21.225 -6.608 1.00 84.06 302 LYS A N 1
ATOM 2361 C CA . LYS A 1 302 ? 9.939 -20.697 -7.928 1.00 84.06 302 LYS A CA 1
ATOM 2362 C C . LYS A 1 302 ? 11.066 -19.891 -8.571 1.00 84.06 302 LYS A C 1
ATOM 2364 O O . LYS A 1 302 ? 11.351 -20.077 -9.750 1.00 84.06 302 LYS A O 1
ATOM 2369 N N . ARG A 1 303 ? 11.746 -19.057 -7.786 1.00 79.38 303 ARG A N 1
ATOM 2370 C CA . ARG A 1 303 ? 12.872 -18.253 -8.257 1.00 79.38 303 ARG A CA 1
ATOM 2371 C C . ARG A 1 303 ? 14.063 -19.107 -8.684 1.00 79.38 303 ARG A C 1
ATOM 2373 O O . ARG A 1 303 ? 14.617 -18.860 -9.749 1.00 79.38 303 ARG A O 1
ATOM 2380 N N . LYS A 1 304 ? 14.433 -20.121 -7.895 1.00 87.44 304 LYS A N 1
ATOM 2381 C CA . LYS A 1 304 ? 15.500 -21.067 -8.265 1.00 87.44 304 LYS A CA 1
ATOM 2382 C C . LYS A 1 304 ? 15.185 -21.770 -9.585 1.00 87.44 304 LYS A C 1
ATOM 2384 O O . LYS A 1 304 ? 16.040 -21.800 -10.459 1.00 87.44 304 LYS A O 1
ATOM 2389 N N . LEU A 1 305 ? 13.946 -22.231 -9.767 1.00 86.06 305 LEU A N 1
ATOM 2390 C CA . LEU A 1 305 ? 13.502 -22.853 -11.019 1.00 86.06 305 LEU A CA 1
ATOM 2391 C C . LEU A 1 305 ? 13.566 -21.882 -12.210 1.00 86.06 305 LEU A C 1
ATOM 2393 O O . LEU A 1 305 ? 13.974 -22.266 -13.306 1.00 86.06 305 LEU A O 1
ATOM 2397 N N . GLU A 1 306 ? 13.189 -20.616 -12.016 1.00 86.81 306 GLU A N 1
ATOM 2398 C CA . GLU A 1 306 ? 13.287 -19.605 -13.070 1.00 86.81 306 GLU A CA 1
ATOM 2399 C C . GLU A 1 306 ? 14.749 -19.297 -13.425 1.00 86.81 306 GLU A C 1
ATOM 2401 O O . GLU A 1 306 ? 15.099 -19.281 -14.606 1.00 86.81 306 GLU A O 1
ATOM 2406 N N . GLU A 1 307 ? 15.616 -19.097 -12.430 1.00 86.00 307 GLU A N 1
ATOM 2407 C CA . GLU A 1 307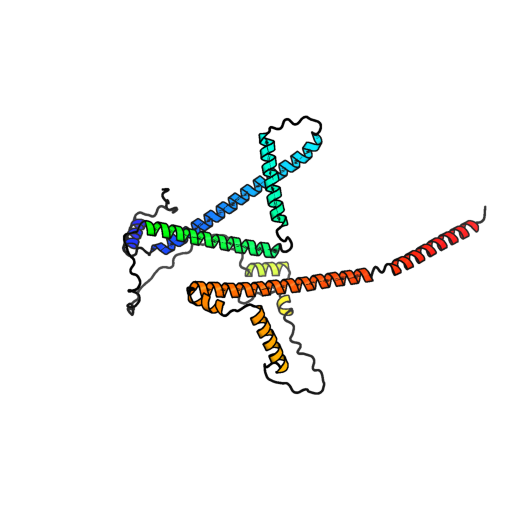 ? 17.052 -18.885 -12.632 1.00 86.00 307 GLU A CA 1
ATOM 2408 C C . GLU A 1 307 ? 17.684 -20.088 -13.350 1.00 86.00 307 GLU A C 1
ATOM 2410 O O . GLU A 1 307 ? 18.366 -19.900 -14.358 1.00 86.00 307 GLU A O 1
ATOM 2415 N N . GLU A 1 308 ? 17.377 -21.318 -12.932 1.00 89.75 308 GLU A N 1
ATOM 2416 C CA . GLU A 1 308 ? 17.798 -22.549 -13.611 1.00 89.75 308 GLU A CA 1
ATOM 2417 C C . GLU A 1 308 ? 17.341 -22.561 -15.075 1.00 89.75 308 GLU A C 1
ATOM 2419 O O . GLU A 1 308 ? 18.179 -22.703 -15.968 1.00 89.75 308 GLU A O 1
ATOM 2424 N N . SER A 1 309 ? 16.063 -22.281 -15.352 1.00 85.31 309 SER A N 1
ATOM 2425 C CA . SER A 1 309 ? 15.536 -22.220 -16.723 1.00 85.31 309 SER A CA 1
ATOM 2426 C C . SER A 1 309 ? 16.226 -21.148 -17.581 1.00 85.31 309 SER A C 1
ATOM 2428 O O . SER A 1 309 ? 16.538 -21.381 -18.755 1.00 85.31 309 SER A O 1
ATOM 2430 N N . ARG A 1 310 ? 16.542 -19.984 -16.996 1.00 83.12 310 ARG A N 1
ATOM 2431 C CA . ARG A 1 310 ? 17.297 -18.914 -17.660 1.00 83.12 310 ARG A CA 1
ATOM 2432 C C . ARG A 1 310 ? 18.721 -19.365 -17.953 1.00 83.12 310 ARG A C 1
ATOM 2434 O O . ARG A 1 310 ? 19.187 -19.173 -19.075 1.00 83.12 310 ARG A O 1
ATOM 2441 N N . THR A 1 311 ? 19.403 -20.003 -17.000 1.00 86.88 311 THR A N 1
ATOM 2442 C CA . THR A 1 311 ? 20.757 -20.527 -17.236 1.00 86.88 311 THR A CA 1
ATOM 2443 C C . THR A 1 311 ? 20.768 -21.630 -18.290 1.00 86.88 311 THR A C 1
ATOM 2445 O O . THR A 1 311 ? 21.673 -21.663 -19.121 1.00 86.88 311 THR A O 1
ATOM 2448 N N . GLU A 1 312 ? 19.758 -22.501 -18.326 1.00 86.94 312 GLU A N 1
ATOM 2449 C CA . GLU A 1 312 ? 19.615 -23.509 -19.373 1.00 86.94 312 GLU A CA 1
ATOM 2450 C C . GLU A 1 312 ? 19.403 -22.874 -20.745 1.00 86.94 312 GLU A C 1
ATOM 2452 O O . GLU A 1 312 ? 20.026 -23.298 -21.720 1.00 86.94 312 GLU A O 1
ATOM 2457 N N . ASN A 1 313 ? 18.564 -21.843 -20.835 1.00 79.88 313 ASN A N 1
ATOM 2458 C CA . ASN A 1 313 ? 18.349 -21.105 -22.075 1.00 79.88 313 ASN A CA 1
ATOM 2459 C C . ASN A 1 313 ? 19.628 -20.396 -22.535 1.00 79.88 313 ASN A C 1
ATOM 2461 O O . ASN A 1 313 ? 19.989 -20.508 -23.707 1.00 79.88 313 ASN A O 1
ATOM 2465 N N . MET A 1 314 ? 20.372 -19.771 -21.620 1.00 81.31 314 MET A N 1
ATOM 2466 C CA . MET A 1 314 ? 21.678 -19.176 -21.91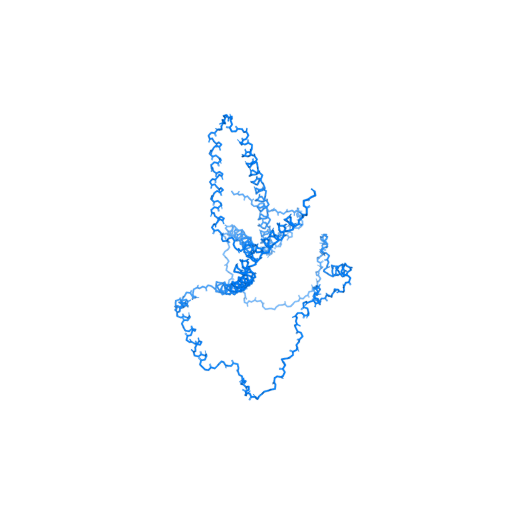7 1.00 81.31 314 MET A CA 1
ATOM 2467 C C . MET A 1 314 ? 22.687 -20.222 -22.395 1.00 81.31 314 MET A C 1
ATOM 2469 O O . MET A 1 314 ? 23.341 -20.014 -23.412 1.00 81.31 314 MET A O 1
ATOM 2473 N N . LYS A 1 315 ? 22.760 -21.390 -21.744 1.00 85.06 315 LYS A N 1
ATOM 2474 C CA . LYS A 1 315 ? 23.601 -22.514 -22.191 1.00 85.06 315 LYS A CA 1
ATOM 2475 C C . LYS A 1 315 ? 23.184 -23.021 -23.577 1.00 85.06 315 LYS A C 1
ATOM 2477 O O . LYS A 1 315 ? 24.047 -23.346 -24.386 1.00 85.06 315 LYS A O 1
ATOM 2482 N N . LYS A 1 316 ? 21.882 -23.079 -23.882 1.00 83.19 316 LYS A N 1
ATOM 2483 C CA . LYS A 1 316 ? 21.363 -23.464 -25.209 1.00 83.19 316 LYS A CA 1
ATOM 2484 C C . LYS A 1 316 ? 21.707 -22.432 -26.287 1.00 83.19 316 LYS A C 1
ATOM 2486 O O . LYS A 1 316 ? 21.941 -22.826 -27.424 1.00 83.19 316 LYS A O 1
ATOM 2491 N N . VAL A 1 317 ? 21.716 -21.137 -25.969 1.00 80.81 317 VAL A N 1
ATOM 2492 C CA . VAL A 1 317 ? 22.131 -20.072 -26.902 1.00 80.81 317 VAL A CA 1
ATOM 2493 C C . VAL A 1 317 ? 23.646 -20.082 -27.098 1.00 80.81 317 VAL A C 1
ATOM 2495 O O . VAL A 1 317 ? 24.096 -20.055 -28.238 1.00 80.81 317 VAL A O 1
ATOM 2498 N N . ALA A 1 318 ? 24.425 -20.225 -26.023 1.00 79.81 318 ALA A N 1
ATOM 2499 C CA . ALA A 1 318 ? 25.881 -20.340 -26.092 1.00 79.81 318 ALA A CA 1
ATOM 2500 C C . ALA A 1 318 ? 26.315 -21.522 -26.976 1.00 79.81 318 ALA A C 1
ATOM 2502 O O . ALA A 1 318 ? 27.101 -21.329 -27.889 1.00 79.81 318 ALA A O 1
ATOM 2503 N N . LYS A 1 319 ? 25.693 -22.702 -26.815 1.00 76.12 319 LYS A N 1
ATOM 2504 C CA . LYS A 1 319 ? 25.928 -23.875 -27.685 1.00 76.12 319 LYS A CA 1
ATOM 2505 C C . LYS A 1 319 ? 25.521 -23.679 -29.154 1.00 76.12 319 LYS A C 1
ATOM 2507 O O . LYS A 1 319 ? 25.905 -24.468 -30.008 1.00 76.12 319 LYS A O 1
ATOM 2512 N N . ARG A 1 320 ? 24.655 -22.708 -29.469 1.00 68.12 320 ARG A N 1
ATOM 2513 C CA . ARG A 1 320 ? 24.309 -22.370 -30.866 1.00 68.12 320 ARG A CA 1
ATOM 2514 C C . ARG A 1 320 ? 25.316 -21.394 -31.472 1.00 68.12 320 ARG A C 1
ATOM 2516 O O . ARG A 1 320 ? 25.525 -21.434 -32.682 1.00 68.12 320 ARG A O 1
ATOM 2523 N N . ASN A 1 321 ? 25.946 -20.578 -30.633 1.00 69.88 321 ASN A N 1
ATOM 2524 C CA . ASN A 1 321 ? 26.973 -19.608 -30.988 1.00 69.88 321 ASN A CA 1
ATOM 2525 C C . ASN A 1 321 ? 28.364 -20.143 -30.611 1.00 69.88 321 ASN A C 1
ATOM 2527 O O . ASN A 1 321 ? 29.111 -19.478 -29.903 1.00 69.88 321 ASN A O 1
ATOM 2531 N N . ASP A 1 322 ? 28.705 -21.357 -31.048 1.00 78.25 322 ASP A N 1
ATOM 2532 C CA . ASP A 1 322 ? 30.055 -21.884 -30.846 1.00 78.25 322 ASP A CA 1
ATOM 2533 C C . ASP A 1 322 ? 31.043 -21.068 -31.699 1.00 78.25 322 ASP A C 1
ATOM 2535 O O . ASP A 1 322 ? 31.064 -21.184 -32.931 1.00 78.25 322 ASP A O 1
ATOM 2539 N N . ASP A 1 323 ? 31.866 -20.245 -31.047 1.00 77.25 323 ASP A N 1
ATOM 2540 C CA . ASP A 1 323 ? 32.801 -19.318 -31.700 1.00 77.25 323 ASP A CA 1
ATOM 2541 C C . ASP A 1 323 ? 33.758 -20.029 -32.672 1.00 77.25 323 ASP A C 1
ATOM 2543 O O . ASP A 1 323 ? 34.031 -19.529 -33.762 1.00 77.25 323 ASP A O 1
ATOM 2547 N N . SER A 1 324 ? 34.169 -21.262 -32.361 1.00 83.50 324 SER A N 1
ATOM 2548 C CA . SER A 1 324 ? 35.010 -22.089 -33.240 1.00 83.50 324 SER A CA 1
ATOM 2549 C C . SER A 1 324 ? 34.327 -22.447 -34.566 1.00 83.50 324 SER A C 1
ATOM 2551 O O . SER A 1 324 ? 34.960 -22.469 -35.626 1.00 83.50 324 SER A O 1
ATOM 2553 N N . LYS A 1 325 ? 33.009 -22.687 -34.545 1.00 83.31 325 LYS A N 1
ATOM 2554 C CA . LYS A 1 325 ? 32.216 -22.954 -35.751 1.00 83.31 325 LYS A CA 1
ATOM 2555 C C . LYS A 1 325 ? 32.024 -21.680 -36.567 1.00 83.31 325 LYS A C 1
ATOM 2557 O O . LYS A 1 325 ? 32.072 -21.734 -37.797 1.00 83.31 325 LYS A O 1
ATOM 2562 N N . ILE A 1 326 ? 31.845 -20.541 -35.898 1.00 84.31 326 ILE A N 1
ATOM 2563 C CA . ILE A 1 326 ? 31.753 -19.223 -36.539 1.00 84.31 326 ILE A CA 1
ATOM 2564 C C . ILE A 1 326 ? 33.078 -18.881 -37.236 1.00 84.31 326 ILE A C 1
ATOM 2566 O O . ILE A 1 326 ? 33.069 -18.462 -38.395 1.00 84.31 326 ILE A O 1
ATOM 2570 N N . GLU A 1 327 ? 34.217 -19.124 -36.586 1.00 89.06 327 GLU A N 1
ATOM 2571 C CA . GLU A 1 327 ? 35.548 -18.920 -37.165 1.00 89.06 327 GLU A CA 1
ATOM 2572 C C . GLU A 1 327 ? 35.804 -19.819 -38.378 1.00 89.06 327 GLU A C 1
ATOM 2574 O O . GLU A 1 327 ? 36.244 -19.321 -39.418 1.00 89.06 327 GLU A O 1
ATOM 2579 N N . MET A 1 328 ? 35.460 -21.110 -38.306 1.00 91.00 328 MET A N 1
ATOM 2580 C CA . MET A 1 328 ? 35.581 -22.015 -39.457 1.00 91.00 328 MET A CA 1
ATOM 2581 C C . MET A 1 328 ? 34.717 -21.565 -40.644 1.00 91.00 328 MET A C 1
ATOM 2583 O O . MET A 1 328 ? 35.201 -21.518 -41.779 1.00 91.00 328 MET A O 1
ATOM 2587 N N . LEU A 1 329 ? 33.462 -21.171 -40.403 1.00 90.31 329 LEU A N 1
ATOM 2588 C CA . LEU A 1 329 ? 32.574 -20.660 -41.454 1.00 90.31 329 LEU A CA 1
ATOM 2589 C C . LEU A 1 329 ? 33.093 -19.346 -42.053 1.00 90.31 329 LEU A C 1
ATOM 2591 O O . LEU A 1 329 ? 33.027 -19.148 -43.269 1.00 90.31 329 LEU A O 1
ATOM 2595 N N . LYS A 1 330 ? 33.667 -18.466 -41.226 1.00 93.81 330 LYS A N 1
ATOM 2596 C CA . LYS A 1 330 ? 34.295 -17.217 -41.672 1.00 93.81 330 LYS A CA 1
ATOM 2597 C C . LYS A 1 330 ? 35.514 -17.488 -42.554 1.00 93.81 330 LYS A C 1
ATOM 2599 O O . LYS A 1 330 ? 35.644 -16.869 -43.610 1.00 93.81 330 LYS A O 1
ATOM 2604 N N . GLN A 1 331 ? 36.370 -18.438 -42.178 1.00 94.81 331 GLN A N 1
ATOM 2605 C CA . GLN A 1 331 ? 37.513 -18.851 -42.998 1.00 94.81 331 GLN A CA 1
ATOM 2606 C C . GLN A 1 331 ? 37.068 -19.443 -44.341 1.00 94.81 331 GLN A C 1
ATOM 2608 O O . GLN A 1 331 ? 37.624 -19.094 -45.384 1.00 94.81 331 GLN A O 1
ATOM 2613 N N . GLN A 1 332 ? 36.030 -20.284 -44.348 1.00 95.25 332 GLN A N 1
ATOM 2614 C CA . GLN A 1 332 ? 35.480 -20.856 -45.579 1.00 95.25 332 GLN A CA 1
ATOM 2615 C C . GLN A 1 332 ? 34.885 -19.777 -46.500 1.00 95.25 332 GLN A C 1
ATOM 2617 O O . GLN A 1 332 ? 35.109 -19.800 -47.711 1.00 95.25 332 GLN A O 1
ATOM 2622 N N . ALA A 1 333 ? 34.174 -18.795 -45.938 1.00 95.38 333 ALA A N 1
ATOM 2623 C CA . ALA A 1 333 ? 33.625 -17.673 -46.697 1.00 95.38 333 ALA A CA 1
ATOM 2624 C C . ALA A 1 333 ? 34.724 -16.788 -47.312 1.00 95.38 333 ALA A C 1
ATOM 2626 O O . ALA A 1 333 ? 34.598 -16.366 -48.465 1.00 95.38 333 ALA A O 1
ATOM 2627 N N . LEU A 1 334 ? 35.815 -16.541 -46.577 1.00 96.12 334 LEU A N 1
ATOM 2628 C CA . LEU A 1 334 ? 36.975 -15.805 -47.088 1.00 96.12 334 LEU A CA 1
ATOM 2629 C C . LEU A 1 334 ? 37.656 -16.548 -48.240 1.00 96.12 334 LEU A C 1
ATOM 2631 O O . LEU A 1 334 ? 37.907 -15.929 -49.274 1.00 96.12 334 LEU A O 1
ATOM 2635 N N . LYS A 1 335 ? 37.874 -17.863 -48.111 1.00 95.62 335 LYS A N 1
ATOM 2636 C CA . LYS A 1 335 ? 38.416 -18.695 -49.199 1.00 95.62 335 LYS A CA 1
ATOM 2637 C C . LYS A 1 335 ? 37.536 -18.630 -50.445 1.00 95.62 335 LYS A C 1
ATOM 2639 O O . LYS A 1 335 ? 38.026 -18.292 -51.515 1.00 95.62 335 LYS A O 1
ATOM 2644 N N . ARG A 1 336 ? 36.217 -18.794 -50.297 1.00 94.75 336 ARG A N 1
ATOM 2645 C CA . ARG A 1 336 ? 35.270 -18.688 -51.420 1.00 94.75 336 ARG A CA 1
ATOM 2646 C C . ARG A 1 336 ? 35.294 -17.310 -52.089 1.00 94.75 336 ARG A C 1
ATOM 2648 O O . ARG A 1 336 ? 35.115 -17.203 -53.300 1.00 94.75 336 ARG A O 1
ATOM 2655 N N . ARG A 1 337 ? 35.487 -16.232 -51.320 1.00 96.06 337 ARG A N 1
ATOM 2656 C CA . ARG A 1 337 ? 35.627 -14.873 -51.868 1.00 96.06 337 ARG A CA 1
ATOM 2657 C C . ARG A 1 337 ? 36.933 -14.718 -52.646 1.00 96.06 337 ARG A C 1
ATOM 2659 O O . ARG A 1 337 ? 36.905 -14.123 -53.718 1.00 96.06 337 ARG A O 1
ATOM 2666 N N . GLN A 1 338 ? 38.037 -15.250 -52.128 1.00 95.06 338 GLN A N 1
ATOM 2667 C CA . GLN A 1 338 ? 39.330 -15.242 -52.814 1.00 95.06 338 GLN A CA 1
ATOM 2668 C C . GLN A 1 338 ? 39.279 -16.056 -54.109 1.00 95.06 338 GLN A C 1
ATOM 2670 O O . GLN A 1 338 ? 39.696 -15.552 -55.142 1.00 95.06 338 GLN A O 1
ATOM 2675 N N . GLU A 1 339 ? 38.681 -17.247 -54.087 1.00 93.56 339 GLU A N 1
ATOM 2676 C CA . GLU A 1 339 ? 38.467 -18.081 -55.277 1.00 93.56 339 GLU A CA 1
ATOM 2677 C C . GLU A 1 339 ? 37.615 -17.361 -56.327 1.00 93.56 339 GLU A C 1
ATOM 2679 O O . GLU A 1 339 ? 37.968 -17.343 -57.500 1.00 93.56 339 GLU A O 1
ATOM 2684 N N . ARG A 1 340 ? 36.528 -16.690 -55.918 1.00 92.88 340 ARG A N 1
ATOM 2685 C CA . ARG A 1 340 ? 35.722 -15.866 -56.835 1.00 92.88 340 ARG A CA 1
ATOM 2686 C C . ARG A 1 340 ? 36.518 -14.709 -57.432 1.00 92.88 340 ARG A C 1
ATOM 2688 O O . ARG A 1 340 ? 36.348 -14.408 -58.605 1.00 92.88 340 ARG A O 1
ATOM 2695 N N . GLN A 1 341 ? 37.365 -14.051 -56.642 1.00 91.56 341 GLN A N 1
ATOM 2696 C CA . GLN A 1 341 ? 38.226 -12.976 -57.139 1.00 91.56 341 GLN A CA 1
ATOM 2697 C C . GLN A 1 341 ? 39.313 -13.497 -58.081 1.00 91.56 341 GLN A C 1
ATOM 2699 O O . GLN A 1 341 ? 39.611 -12.834 -59.069 1.00 91.56 341 GLN A O 1
ATOM 2704 N N . ALA A 1 342 ? 39.885 -14.667 -57.800 1.00 91.69 342 ALA A N 1
ATOM 2705 C CA . ALA A 1 342 ? 40.837 -15.325 -58.684 1.00 91.69 342 ALA A CA 1
ATOM 2706 C C . ALA A 1 342 ? 40.170 -15.711 -60.010 1.00 91.69 342 ALA A C 1
ATOM 2708 O O . ALA A 1 342 ? 40.672 -15.333 -61.059 1.00 91.69 342 ALA A O 1
ATOM 2709 N N . ALA A 1 343 ? 38.985 -16.326 -59.965 1.00 90.94 343 ALA A N 1
ATOM 2710 C CA . ALA A 1 343 ? 38.213 -16.671 -61.157 1.00 90.94 343 ALA A CA 1
ATOM 2711 C C . ALA A 1 343 ? 37.816 -15.436 -61.988 1.00 90.94 343 ALA A C 1
ATOM 2713 O O . ALA A 1 343 ? 37.869 -15.479 -63.212 1.00 90.94 343 ALA A O 1
ATOM 2714 N N . LEU A 1 344 ? 37.462 -14.316 -61.342 1.00 88.94 344 LEU A N 1
ATOM 2715 C CA . LEU A 1 344 ? 37.196 -13.052 -62.039 1.00 88.94 344 LEU A CA 1
ATOM 2716 C C . LEU A 1 344 ? 38.450 -12.518 -62.739 1.00 88.94 344 LEU A C 1
ATOM 2718 O O . LEU A 1 344 ? 38.380 -12.166 -63.912 1.00 88.94 344 LEU A O 1
ATOM 2722 N N . LYS A 1 345 ? 39.603 -12.526 -62.060 1.00 88.06 345 LYS A N 1
ATOM 2723 C CA . LYS A 1 345 ? 40.883 -12.118 -62.659 1.00 88.06 345 LYS A CA 1
ATOM 2724 C C . LYS A 1 345 ? 41.309 -13.031 -63.808 1.00 88.06 345 LYS A C 1
ATOM 2726 O O . LYS A 1 345 ? 41.808 -12.543 -64.814 1.00 88.06 345 LYS A O 1
ATOM 2731 N N . GLU A 1 346 ? 41.101 -14.338 -63.678 1.00 85.88 346 GLU A N 1
ATOM 2732 C CA . GLU A 1 346 ? 41.346 -15.297 -64.760 1.00 85.88 346 GLU A CA 1
ATOM 2733 C C . GLU A 1 346 ? 40.411 -15.047 -65.949 1.00 85.88 346 GLU A C 1
ATOM 2735 O O . GLU A 1 346 ? 40.863 -15.081 -67.092 1.00 85.88 346 GLU A O 1
ATOM 2740 N N . SER A 1 347 ? 39.139 -14.713 -65.699 1.00 81.44 347 SER A N 1
ATOM 2741 C CA . SER A 1 347 ? 38.189 -14.363 -66.761 1.00 81.44 347 SER A CA 1
ATOM 2742 C C . SER A 1 347 ? 38.506 -13.028 -67.449 1.00 81.44 347 SER A C 1
ATOM 2744 O O . SER A 1 347 ? 38.342 -12.925 -68.661 1.00 81.44 347 SER A O 1
ATOM 2746 N N . GLU A 1 348 ? 39.019 -12.031 -66.718 1.00 80.69 348 GLU A N 1
ATOM 2747 C CA . GLU A 1 348 ? 39.503 -10.763 -67.288 1.00 80.69 348 GLU A CA 1
ATOM 2748 C C . GLU A 1 348 ? 40.779 -10.963 -68.115 1.00 80.69 348 GLU A C 1
ATOM 2750 O O . GLU A 1 348 ? 40.927 -10.350 -69.168 1.00 80.69 348 GLU A O 1
ATOM 2755 N N . ALA A 1 349 ? 41.680 -11.853 -67.687 1.00 75.00 349 ALA A N 1
ATOM 2756 C CA . ALA A 1 349 ? 42.897 -12.181 -68.430 1.00 75.00 349 ALA A CA 1
ATOM 2757 C C . ALA A 1 349 ? 42.634 -13.017 -69.700 1.00 75.00 349 ALA A C 1
ATOM 2759 O O . ALA A 1 349 ? 43.445 -12.993 -70.624 1.00 75.00 349 ALA A O 1
ATOM 2760 N N . GLN A 1 350 ? 41.521 -13.757 -69.753 1.00 69.12 350 GLN A N 1
ATOM 2761 C CA . GLN A 1 350 ? 41.091 -14.533 -70.925 1.00 69.12 350 GLN A CA 1
ATOM 2762 C C . GLN A 1 350 ? 40.158 -13.757 -71.871 1.00 69.12 350 GLN A C 1
ATOM 2764 O O . GLN A 1 350 ? 39.814 -14.275 -72.935 1.00 69.12 350 GLN A O 1
ATOM 2769 N N . ALA A 1 351 ? 39.757 -12.527 -71.528 1.00 67.12 351 ALA A N 1
ATOM 2770 C CA . ALA A 1 351 ? 38.998 -11.672 -72.434 1.00 67.12 351 ALA A CA 1
ATOM 2771 C C . ALA A 1 351 ? 39.912 -11.200 -73.589 1.00 67.12 351 ALA A C 1
ATOM 2773 O O . ALA A 1 351 ? 40.944 -10.576 -73.331 1.00 67.12 351 ALA A O 1
ATOM 2774 N N . PRO A 1 352 ? 39.584 -11.496 -74.862 1.00 59.59 352 PRO A N 1
ATOM 2775 C CA . PRO A 1 352 ? 40.451 -11.164 -75.987 1.00 59.59 352 PRO A CA 1
ATOM 2776 C C . PRO A 1 352 ? 40.534 -9.643 -76.168 1.00 59.59 352 PRO A C 1
ATOM 2778 O O . PRO A 1 352 ? 39.511 -8.976 -76.336 1.00 59.59 352 PRO A O 1
ATOM 2781 N N . SER A 1 353 ? 41.756 -9.099 -76.153 1.00 59.12 353 SER A N 1
ATOM 2782 C CA . SER A 1 353 ? 42.028 -7.711 -76.536 1.00 59.12 353 SER A CA 1
ATOM 2783 C C . SER A 1 353 ? 41.542 -7.494 -77.970 1.00 59.12 353 SER A C 1
ATOM 2785 O O . SER A 1 353 ? 42.084 -8.107 -78.893 1.00 59.12 353 SER A O 1
ATOM 2787 N N . SER A 1 354 ? 40.488 -6.693 -78.129 1.00 50.31 354 SER A N 1
ATOM 2788 C CA . SER A 1 354 ? 39.935 -6.306 -79.434 1.00 50.31 354 SER A CA 1
ATOM 2789 C C . SER A 1 354 ? 40.875 -5.387 -80.200 1.00 50.31 354 SER A C 1
ATOM 2791 O O . SER A 1 354 ? 41.553 -4.571 -79.533 1.00 50.31 354 SER A O 1
#

Foldseek 3Di:
DDDPDPPDDDDPDPVRVVVVVVVCVVPVCPCVVVVLVVLLVVLVVVLVVVVVVVVVVVVVVVVVVVVVVVVVVVCVVCVVPDDPDDPVVVVVVVVVVVVVVVVVVVVVVDPPPCVPVVVVVVVVVSVVVSVVSSVVSSVVVVVVVVVVPVDDDDPPPPPDPDDDDDDDDDDDDDDDDDDDDDDDPPQLVVVQVVVCVVVVHHWDADPVRHTDDVVVVPVVDDCPDDPDDPDDDDDDDDDPDDPPVVVVVVVVVVVVVCVVVPPDVVVVVVVVPDDPVVVVVVVVVVVVVVVVVVVVVVVVVVVVVVVVVVVVVVVVVCVVPPVVVVVVVVVVVVVVVVVVVVVVVVVVVPPDDD